Protein AF-A0A972BQA2-F1 (afdb_monomer_lite)

pLDDT: mean 85.05, std 10.17, range [44.06, 97.88]

Foldseek 3Di:
DVVLVVLVVLLVVLLVLLVVLLVLLVVLVVLLVCQVPVDPQEAEEEAADKDKDKFADAPPDDDPVQKDKPQQDPVNQWDWDWDDWDADPPSHHIMTMTMIHGHPDDFAWTWMAIHGPVPPDGDPRRIHIYGYAHDLLRVLCPGSRPCCVVPVDRSVVSSVVSNVSSVVSVVSSVVSVVVSLVVCVVVVNNDD

Radius of gyration: 26.94 Å; chains: 1; bounding box: 61×26×81 Å

Sequence (192 aa):
MIREQLVWNLQKFSGVLAMLFFAATFLSLFDGMRTGFLGPGDIRLIPGEQYAVSGPMPPRTELLPDFVLSGQPADGSVRLIPEEIFTGYWFGGGMWRGHIVIEAAQPGTYTIAVRDRFGEKQNPALVFAVTVYADNADRQAHSLSMLYRWTGIDAHWFSAGFAVTGLVLAAATYLLGRTWSAVLARHGCGEV

Structure (mmCIF, N/CA/C/O backbone):
data_AF-A0A972BQA2-F1
#
_entry.id   AF-A0A972BQA2-F1
#
loop_
_atom_site.group_PDB
_atom_site.id
_atom_site.type_symbol
_atom_site.label_atom_id
_atom_site.label_alt_id
_atom_site.label_comp_id
_atom_site.label_asym_id
_atom_site.label_entity_id
_atom_site.label_seq_id
_atom_site.pdbx_PDB_ins_code
_atom_site.Cartn_x
_atom_site.Cartn_y
_atom_site.Cartn_z
_atom_site.occupancy
_atom_site.B_iso_or_equiv
_atom_site.auth_seq_id
_atom_site.auth_comp_id
_atom_site.auth_asym_id
_atom_site.auth_atom_id
_atom_site.pdbx_PDB_model_num
ATOM 1 N N . MET A 1 1 ? 23.065 6.284 -45.239 1.00 61.19 1 MET A N 1
ATOM 2 C CA . MET A 1 1 ? 22.314 7.517 -44.908 1.00 61.19 1 MET A CA 1
ATOM 3 C C . MET A 1 1 ? 20.893 7.295 -44.374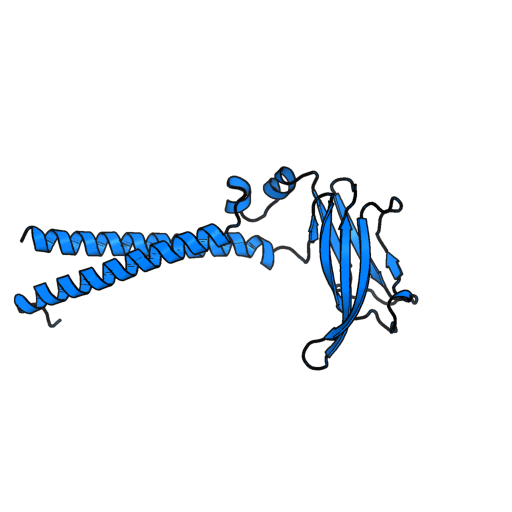 1.00 61.19 1 MET A C 1
ATOM 5 O O . MET A 1 1 ? 20.726 7.422 -43.172 1.00 61.19 1 MET A O 1
ATOM 9 N N . ILE A 1 2 ? 19.864 6.946 -45.170 1.00 71.69 2 ILE A N 1
ATOM 10 C CA . ILE A 1 2 ? 18.454 6.924 -44.677 1.00 71.69 2 ILE A CA 1
ATOM 11 C C . ILE A 1 2 ? 18.237 5.933 -43.512 1.00 71.69 2 ILE A C 1
ATOM 13 O O . ILE A 1 2 ? 17.610 6.270 -42.511 1.00 71.69 2 ILE A O 1
ATOM 17 N N . ARG A 1 3 ? 18.808 4.724 -43.603 1.00 78.25 3 ARG A N 1
ATOM 18 C CA . ARG A 1 3 ? 18.698 3.687 -42.558 1.00 78.25 3 ARG A CA 1
ATOM 19 C C . ARG A 1 3 ? 19.445 4.047 -41.266 1.00 78.25 3 ARG A C 1
ATOM 21 O O . ARG A 1 3 ? 18.997 3.695 -40.185 1.00 78.25 3 ARG A O 1
ATOM 28 N N . GLU A 1 4 ? 20.563 4.756 -41.384 1.00 81.75 4 GLU A N 1
ATOM 29 C CA . GLU A 1 4 ? 21.407 5.186 -40.259 1.00 81.75 4 GLU A CA 1
ATOM 30 C C . GLU A 1 4 ? 20.732 6.317 -39.470 1.00 81.75 4 GLU A C 1
ATOM 32 O O . GLU A 1 4 ? 20.645 6.251 -38.246 1.00 81.75 4 GLU A O 1
ATOM 37 N N . GLN A 1 5 ? 20.140 7.287 -40.178 1.00 84.19 5 GLN A N 1
ATOM 38 C CA . GLN A 1 5 ? 19.335 8.355 -39.577 1.00 84.19 5 GLN A CA 1
ATOM 39 C C . GLN A 1 5 ? 18.122 7.795 -38.819 1.00 84.19 5 GLN A C 1
ATOM 41 O O . GLN A 1 5 ? 17.760 8.287 -37.752 1.00 84.19 5 GLN A O 1
ATOM 46 N N . LEU A 1 6 ? 17.499 6.746 -39.364 1.00 87.44 6 LEU A N 1
ATOM 47 C CA . LEU A 1 6 ? 16.355 6.084 -38.745 1.00 87.44 6 LEU A CA 1
ATOM 48 C C . LEU A 1 6 ? 16.742 5.392 -37.430 1.00 87.44 6 LEU A C 1
ATOM 50 O O . LEU A 1 6 ? 16.042 5.565 -36.437 1.00 87.44 6 LEU A O 1
ATOM 54 N N . VAL A 1 7 ? 17.867 4.669 -37.390 1.00 86.44 7 VAL A N 1
ATOM 55 C CA . VAL A 1 7 ? 18.373 4.019 -36.162 1.00 86.44 7 VAL A CA 1
ATOM 56 C C . VAL A 1 7 ? 18.661 5.049 -35.068 1.00 86.44 7 VAL A C 1
ATOM 58 O O . VAL A 1 7 ? 18.245 4.862 -33.927 1.00 86.44 7 VAL A O 1
ATOM 61 N N . TRP A 1 8 ? 19.303 6.162 -35.424 1.00 87.44 8 TRP A N 1
ATOM 62 C CA . TRP A 1 8 ? 19.575 7.263 -34.501 1.00 87.44 8 TRP A CA 1
ATOM 63 C C . TRP A 1 8 ? 18.301 7.900 -33.936 1.00 87.44 8 TRP A C 1
ATOM 65 O O . TRP A 1 8 ? 18.177 8.098 -32.724 1.00 87.44 8 TRP A O 1
ATOM 75 N N . ASN A 1 9 ? 17.329 8.192 -34.803 1.00 91.44 9 ASN A N 1
ATOM 76 C CA . ASN A 1 9 ? 16.056 8.773 -34.385 1.00 91.44 9 ASN A CA 1
ATOM 77 C C . ASN A 1 9 ? 15.273 7.815 -33.478 1.00 91.44 9 ASN A C 1
ATOM 79 O O . ASN A 1 9 ? 14.734 8.251 -32.462 1.00 91.44 9 ASN A O 1
ATOM 83 N N . LEU A 1 10 ? 15.255 6.516 -33.802 1.00 91.88 10 LEU A N 1
ATOM 84 C CA . LEU A 1 10 ? 14.624 5.498 -32.962 1.00 91.88 10 LEU A CA 1
ATOM 85 C C . LEU A 1 10 ? 15.305 5.382 -31.598 1.00 91.88 10 LEU A C 1
ATOM 87 O O . LEU A 1 10 ? 14.596 5.328 -30.602 1.00 91.88 10 LEU A O 1
ATOM 91 N N . GLN A 1 11 ? 16.641 5.401 -31.535 1.00 91.56 11 GLN A N 1
ATOM 92 C CA . GLN A 1 11 ? 17.383 5.340 -30.271 1.00 91.56 11 GLN A CA 1
ATOM 93 C C . GLN A 1 11 ? 17.038 6.523 -29.359 1.00 91.56 11 GLN A C 1
ATOM 95 O O . GLN A 1 11 ? 16.781 6.353 -28.168 1.00 91.56 11 GLN A O 1
ATOM 100 N N . LYS A 1 12 ? 17.029 7.741 -29.911 1.00 92.50 12 LYS A N 1
ATOM 101 C CA . LYS A 1 12 ? 16.662 8.944 -29.156 1.00 92.50 12 LYS A CA 1
ATOM 102 C C . LYS A 1 12 ? 15.227 8.879 -28.664 1.00 92.50 12 LYS A C 1
ATOM 104 O O . LYS A 1 12 ? 14.964 9.160 -27.498 1.00 92.50 12 LYS A O 1
ATOM 109 N N . PHE A 1 13 ? 14.311 8.505 -29.550 1.00 94.12 13 PHE A N 1
ATOM 110 C CA . PHE A 1 13 ? 12.896 8.423 -29.227 1.00 94.12 13 PHE A CA 1
ATOM 111 C C . PHE A 1 13 ? 12.624 7.363 -28.154 1.00 94.12 13 PHE A C 1
ATOM 113 O O . PHE A 1 13 ? 11.945 7.655 -27.171 1.00 94.12 13 PHE A O 1
ATOM 120 N N . SER A 1 14 ? 13.214 6.170 -28.279 1.00 93.38 14 SER A N 1
ATOM 121 C CA . SER A 1 14 ? 13.099 5.117 -27.268 1.00 93.38 14 SER A CA 1
ATOM 122 C C . SER A 1 14 ? 13.711 5.539 -25.934 1.00 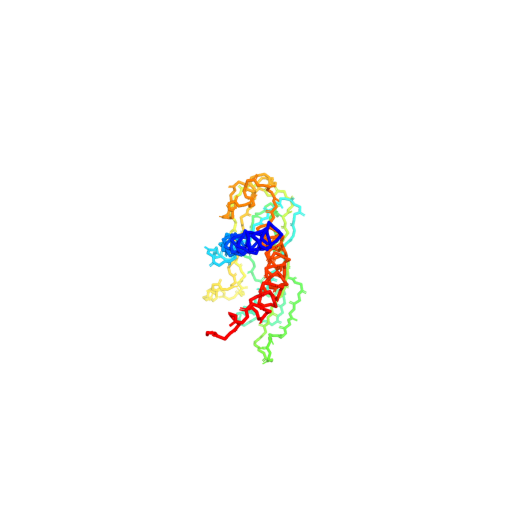93.38 14 SER A C 1
ATOM 124 O O . SER A 1 14 ? 13.137 5.233 -24.893 1.00 93.38 14 SER A O 1
ATOM 126 N N . GLY A 1 15 ? 14.819 6.289 -25.948 1.00 93.44 15 GLY A N 1
ATOM 127 C CA . GLY A 1 15 ? 15.456 6.804 -24.735 1.00 93.44 15 GLY A CA 1
ATOM 128 C C . GLY A 1 15 ? 14.591 7.834 -24.007 1.00 93.44 15 GLY A C 1
ATOM 129 O O . GLY A 1 15 ? 14.409 7.742 -22.794 1.00 93.44 15 GLY A O 1
ATOM 130 N N . VAL A 1 16 ? 13.996 8.776 -24.747 1.00 96.25 16 VAL A N 1
ATOM 131 C CA . VAL A 1 16 ? 13.056 9.760 -24.186 1.00 96.25 16 VAL A CA 1
ATOM 132 C C . VAL A 1 16 ? 11.818 9.066 -23.626 1.00 96.25 16 VAL A C 1
ATOM 134 O O . VAL A 1 16 ? 11.417 9.361 -22.503 1.00 96.25 16 VAL A O 1
ATOM 137 N N . LEU A 1 17 ? 11.234 8.109 -24.355 1.00 96.75 17 LEU A N 1
ATOM 138 C CA . LEU A 1 17 ? 10.094 7.351 -23.844 1.00 96.75 17 LEU A CA 1
ATOM 139 C C . LEU A 1 17 ? 10.462 6.553 -22.589 1.00 96.75 17 LEU A C 1
ATOM 141 O O . LEU A 1 17 ? 9.724 6.615 -21.611 1.00 96.75 17 LEU A O 1
ATOM 145 N N . ALA A 1 18 ? 11.605 5.862 -22.571 1.00 96.00 18 ALA A N 1
ATOM 146 C CA . ALA A 1 18 ? 12.068 5.133 -21.390 1.00 96.00 18 ALA A CA 1
ATOM 147 C C . ALA A 1 18 ? 12.174 6.057 -20.167 1.00 96.00 18 ALA A C 1
ATOM 149 O O . ALA A 1 18 ? 11.669 5.723 -19.097 1.00 96.00 18 ALA A O 1
ATOM 150 N N . MET A 1 19 ? 12.758 7.248 -20.341 1.00 97.19 19 MET A N 1
ATOM 151 C CA . MET A 1 19 ? 12.846 8.262 -19.288 1.00 97.19 19 MET A CA 1
ATOM 152 C C . MET A 1 19 ? 11.461 8.683 -18.777 1.00 97.19 19 MET A C 1
ATOM 154 O O . MET A 1 19 ? 11.258 8.747 -17.567 1.00 97.19 19 MET A O 1
ATOM 158 N N . LEU A 1 20 ? 10.502 8.936 -19.674 1.00 97.81 20 LEU A N 1
ATOM 159 C CA . LEU A 1 20 ? 9.136 9.312 -19.297 1.00 97.81 20 LEU A CA 1
ATOM 160 C C . LEU A 1 20 ? 8.427 8.198 -18.516 1.00 97.81 20 LEU A C 1
ATOM 162 O O . LEU A 1 20 ? 7.784 8.478 -17.507 1.00 97.81 20 LEU A O 1
ATOM 166 N N . PHE A 1 21 ? 8.580 6.939 -18.931 1.00 97.31 21 PHE A N 1
ATOM 167 C CA . PHE A 1 21 ? 8.007 5.794 -18.219 1.00 97.31 21 PHE A CA 1
ATOM 168 C C . PHE A 1 21 ? 8.643 5.588 -16.841 1.00 97.31 21 PHE A C 1
ATOM 170 O O . PHE A 1 21 ? 7.927 5.327 -15.873 1.00 97.31 21 PHE A O 1
ATOM 177 N N . PHE A 1 22 ? 9.957 5.772 -16.698 1.00 97.69 22 PHE A N 1
ATOM 178 C CA . PHE A 1 22 ? 10.586 5.738 -15.377 1.00 97.69 22 PHE A CA 1
ATOM 179 C C . PHE A 1 22 ? 10.140 6.905 -14.496 1.00 97.69 22 PHE A C 1
ATOM 181 O O . PHE A 1 22 ? 9.828 6.694 -13.326 1.00 97.69 22 PHE A O 1
ATOM 188 N N . ALA A 1 23 ? 10.018 8.115 -15.041 1.00 97.62 23 ALA A N 1
ATOM 189 C CA . ALA A 1 23 ? 9.468 9.244 -14.296 1.00 97.62 23 ALA A CA 1
ATOM 190 C C . ALA A 1 23 ? 8.032 8.955 -13.815 1.00 97.62 23 ALA A C 1
ATOM 192 O O . ALA A 1 23 ? 7.727 9.141 -12.638 1.00 97.62 23 ALA A O 1
ATOM 193 N N . ALA A 1 24 ? 7.172 8.419 -14.687 1.00 96.12 24 ALA A N 1
ATOM 194 C CA . ALA A 1 24 ? 5.814 8.000 -14.335 1.00 96.12 24 ALA A CA 1
ATOM 195 C C . ALA A 1 24 ? 5.798 6.890 -13.268 1.00 96.12 24 ALA A C 1
ATOM 197 O O . ALA A 1 24 ? 4.975 6.927 -12.354 1.00 96.12 24 ALA A O 1
ATOM 198 N N . THR A 1 25 ? 6.744 5.948 -13.335 1.00 96.06 25 THR A N 1
ATOM 199 C CA . THR A 1 25 ? 6.940 4.904 -12.316 1.00 96.06 25 THR A CA 1
ATOM 200 C C . THR A 1 25 ? 7.169 5.536 -10.945 1.00 96.06 25 THR A C 1
ATOM 202 O O . THR A 1 25 ? 6.419 5.260 -10.012 1.00 96.06 25 THR A O 1
ATOM 205 N N . PHE A 1 26 ? 8.137 6.449 -10.821 1.00 95.31 26 PHE A N 1
ATOM 206 C CA . PHE A 1 26 ? 8.423 7.111 -9.545 1.00 95.31 26 PHE A CA 1
ATOM 207 C C . PHE A 1 26 ? 7.252 7.956 -9.039 1.00 95.31 26 PHE A C 1
ATOM 209 O O . PHE A 1 26 ? 6.961 7.932 -7.846 1.00 95.31 26 PHE A O 1
ATOM 216 N N . LEU A 1 27 ? 6.546 8.656 -9.930 1.00 94.81 27 LEU A N 1
ATOM 217 C CA . LEU A 1 27 ? 5.362 9.434 -9.558 1.00 94.81 27 LEU A CA 1
ATOM 218 C C . LEU A 1 27 ? 4.231 8.542 -9.032 1.00 94.81 27 LEU A C 1
ATOM 220 O O . LEU A 1 27 ? 3.643 8.853 -8.000 1.00 94.81 27 LEU A O 1
ATOM 224 N N . SER A 1 28 ? 3.953 7.420 -9.699 1.00 93.25 28 SER A N 1
ATOM 225 C CA . SER A 1 28 ? 2.936 6.461 -9.247 1.00 93.25 28 SER A CA 1
ATOM 226 C C . SER A 1 28 ? 3.327 5.767 -7.941 1.00 93.25 28 SER A C 1
ATOM 228 O O . SER A 1 28 ? 2.486 5.594 -7.063 1.00 93.25 28 SER A O 1
ATOM 230 N N . LEU A 1 29 ? 4.610 5.441 -7.757 1.00 92.31 29 LEU A N 1
ATOM 231 C CA . LEU A 1 29 ? 5.109 4.895 -6.500 1.00 92.31 29 LEU A CA 1
ATOM 232 C C . LEU A 1 29 ? 4.944 5.909 -5.363 1.00 92.31 29 LEU A C 1
ATOM 234 O O . LEU A 1 29 ? 4.457 5.554 -4.295 1.00 92.31 29 LEU A O 1
ATOM 238 N N . PHE A 1 30 ? 5.290 7.174 -5.603 1.00 91.25 30 PHE A N 1
ATOM 239 C CA . PHE A 1 30 ? 5.110 8.240 -4.624 1.00 91.25 30 PHE A CA 1
ATOM 240 C C . PHE A 1 30 ? 3.632 8.444 -4.267 1.00 91.25 30 PHE A C 1
ATOM 242 O O . PHE A 1 30 ? 3.304 8.596 -3.093 1.00 91.25 30 PHE A O 1
ATOM 249 N N . ASP A 1 31 ? 2.733 8.391 -5.254 1.00 90.00 31 ASP A N 1
ATOM 250 C CA . ASP A 1 31 ? 1.285 8.446 -5.031 1.00 90.00 31 ASP A CA 1
ATOM 251 C C . ASP A 1 31 ? 0.791 7.283 -4.154 1.00 90.00 31 ASP A C 1
ATOM 253 O O . ASP A 1 31 ? 0.045 7.508 -3.201 1.00 90.00 31 ASP A O 1
ATOM 257 N N . GLY A 1 32 ? 1.269 6.061 -4.408 1.00 85.94 32 GLY A N 1
ATOM 258 C CA . GLY A 1 32 ? 0.972 4.886 -3.584 1.00 85.94 32 GLY A CA 1
ATOM 259 C C . GLY A 1 32 ? 1.552 4.978 -2.172 1.00 85.94 32 GLY A C 1
ATOM 260 O O . GLY A 1 32 ? 0.875 4.661 -1.203 1.00 85.94 32 GLY A O 1
ATOM 261 N N . MET A 1 33 ? 2.772 5.492 -2.008 1.00 85.31 33 MET A N 1
ATOM 262 C CA . MET A 1 33 ? 3.401 5.634 -0.689 1.00 85.31 33 MET A CA 1
ATOM 263 C C . MET A 1 33 ? 2.648 6.594 0.232 1.00 85.31 33 MET A C 1
ATOM 265 O O . MET A 1 33 ? 2.706 6.435 1.452 1.00 85.31 33 MET A O 1
ATOM 269 N N . ARG A 1 34 ? 1.916 7.572 -0.314 1.00 79.69 34 ARG A N 1
ATOM 270 C CA . ARG A 1 34 ? 1.114 8.500 0.495 1.00 79.69 34 ARG A CA 1
ATOM 271 C C . ARG A 1 34 ? 0.041 7.796 1.319 1.00 79.69 34 ARG A C 1
ATOM 273 O O . ARG A 1 34 ? -0.282 8.295 2.392 1.00 79.69 34 ARG A O 1
ATOM 280 N N . THR A 1 35 ? -0.483 6.655 0.868 1.00 68.88 35 THR A N 1
ATOM 281 C CA . THR A 1 35 ? -1.465 5.896 1.656 1.00 68.88 35 THR A CA 1
ATOM 282 C C . THR A 1 35 ? -0.821 5.183 2.846 1.00 68.88 35 THR A C 1
ATOM 284 O O . THR A 1 35 ? -1.457 5.089 3.889 1.00 68.88 35 THR A O 1
ATOM 287 N N . GLY A 1 36 ? 0.435 4.734 2.723 1.00 64.12 36 GLY A N 1
ATOM 288 C CA . GLY A 1 36 ? 1.141 3.980 3.767 1.00 64.12 36 GLY A CA 1
ATOM 289 C C . GLY A 1 36 ? 1.984 4.818 4.739 1.00 64.12 36 GLY A C 1
ATOM 290 O O . GLY A 1 36 ? 2.091 4.462 5.906 1.00 64.12 36 GLY A O 1
ATOM 291 N N . PHE A 1 37 ? 2.585 5.926 4.287 1.00 57.22 37 PHE A N 1
ATOM 292 C CA . PHE A 1 37 ? 3.534 6.720 5.090 1.00 57.22 37 PHE A CA 1
ATOM 293 C C . PHE A 1 37 ? 2.927 7.947 5.785 1.00 57.22 37 PHE A C 1
ATOM 295 O O . PHE A 1 37 ? 3.502 8.428 6.758 1.00 57.22 37 PHE A O 1
ATOM 302 N N . LEU A 1 38 ? 1.809 8.490 5.286 1.00 47.81 38 LEU A N 1
ATOM 303 C CA . LEU A 1 38 ? 1.244 9.762 5.772 1.00 47.81 38 LEU A CA 1
ATOM 304 C C . LEU A 1 38 ? -0.064 9.604 6.564 1.00 47.81 38 LEU A C 1
ATOM 306 O O . LEU A 1 38 ? -0.622 10.603 7.013 1.00 47.81 38 LEU A O 1
ATOM 310 N N . GLY A 1 39 ? -0.549 8.374 6.747 1.00 45.22 39 GLY A N 1
ATOM 311 C CA . GLY A 1 39 ? -1.713 8.066 7.575 1.00 45.22 39 GLY A CA 1
ATOM 312 C C . GLY A 1 39 ? -1.284 7.368 8.869 1.00 45.22 39 GLY A C 1
ATOM 313 O O . GLY A 1 39 ? -0.657 6.313 8.792 1.00 45.22 39 GLY A O 1
ATOM 314 N N . PRO A 1 40 ? -1.585 7.908 10.060 1.00 44.06 40 PRO A N 1
ATOM 315 C CA . PRO A 1 40 ? -1.300 7.214 11.309 1.00 44.06 40 PRO A CA 1
ATOM 316 C C . PRO A 1 40 ? -2.232 6.011 11.441 1.00 44.06 40 PRO A C 1
ATOM 318 O O . PRO A 1 40 ? -3.406 6.227 11.683 1.00 44.06 40 PRO A O 1
ATOM 321 N N . GLY A 1 41 ? -1.730 4.778 11.291 1.00 57.25 41 GLY A N 1
ATOM 322 C CA . GLY A 1 41 ? -2.380 3.540 11.768 1.00 57.25 41 GLY A CA 1
ATOM 323 C C . GLY A 1 41 ? -3.893 3.410 11.530 1.00 57.25 41 GLY A C 1
ATOM 324 O O . GLY A 1 41 ? -4.574 2.792 12.343 1.00 57.25 41 GLY A O 1
ATOM 325 N N . ASP A 1 42 ? -4.410 4.037 10.472 1.00 69.38 42 ASP A N 1
ATOM 326 C CA . ASP A 1 42 ? -5.836 4.244 10.247 1.00 69.38 42 ASP A CA 1
ATOM 327 C C . ASP A 1 42 ? -6.352 3.031 9.487 1.00 69.38 42 ASP A C 1
ATOM 329 O O . ASP A 1 42 ? -6.057 2.825 8.305 1.00 69.38 42 ASP A O 1
ATOM 333 N N . ILE A 1 43 ? -7.035 2.165 10.218 1.00 82.62 43 ILE A N 1
ATOM 334 C CA . ILE A 1 43 ? -7.556 0.905 9.716 1.00 82.62 43 ILE A CA 1
ATOM 335 C C . ILE A 1 43 ? -8.829 1.237 8.948 1.00 82.62 43 ILE A C 1
ATOM 337 O O . ILE A 1 43 ? -9.842 1.609 9.532 1.00 82.62 43 ILE A O 1
ATOM 341 N N . ARG A 1 44 ? -8.762 1.135 7.622 1.00 86.69 44 ARG A N 1
ATOM 342 C CA . ARG A 1 44 ? -9.846 1.525 6.715 1.00 86.69 44 ARG A CA 1
ATOM 343 C C . ARG A 1 44 ? -10.609 0.304 6.250 1.00 86.69 44 ARG A C 1
ATOM 345 O O . ARG A 1 44 ? -10.052 -0.514 5.521 1.00 86.69 44 ARG A O 1
ATOM 352 N N . LEU A 1 45 ? -11.870 0.204 6.644 1.00 88.12 45 LEU A N 1
ATOM 353 C CA . LEU A 1 45 ? -12.692 -0.978 6.400 1.00 88.12 45 LEU A CA 1
ATOM 354 C C . LEU A 1 45 ? -14.081 -0.597 5.894 1.00 88.12 45 LEU A C 1
ATOM 356 O O . LEU A 1 45 ? -14.540 0.533 6.065 1.00 88.12 45 LEU A O 1
ATOM 360 N N . ILE A 1 46 ? -14.745 -1.561 5.272 1.00 90.62 46 ILE A N 1
ATOM 361 C CA . ILE A 1 46 ? -16.178 -1.521 4.957 1.00 90.62 46 ILE A CA 1
ATOM 362 C C . ILE A 1 46 ? -16.906 -2.641 5.722 1.00 90.62 46 ILE A C 1
ATOM 364 O O . ILE A 1 46 ? -16.258 -3.595 6.165 1.00 90.62 46 ILE A O 1
ATOM 368 N N . PRO A 1 47 ? -18.238 -2.565 5.891 1.00 90.94 47 PRO A N 1
ATOM 369 C CA . PRO A 1 47 ? -19.007 -3.644 6.503 1.00 90.94 47 PRO A CA 1
ATOM 370 C C . PRO A 1 47 ? -18.753 -5.004 5.835 1.00 90.94 47 PRO A C 1
ATOM 372 O O . PRO A 1 47 ? -18.753 -5.119 4.609 1.00 90.94 47 PRO A O 1
ATOM 375 N N . GLY A 1 48 ? -18.524 -6.031 6.651 1.00 88.19 48 GLY A N 1
ATOM 376 C CA . GLY A 1 48 ? -18.170 -7.387 6.232 1.00 88.19 48 GLY A CA 1
ATOM 377 C C . GLY A 1 48 ? -16.667 -7.652 6.085 1.00 88.19 48 GLY A C 1
ATOM 378 O O . GLY A 1 48 ? -16.281 -8.811 5.933 1.00 88.19 48 GLY A O 1
ATOM 379 N N . GLU A 1 49 ? -15.806 -6.629 6.136 1.00 88.06 49 GLU A N 1
ATOM 380 C CA . GLU A 1 49 ? -14.353 -6.825 6.132 1.00 88.06 49 GLU A CA 1
ATOM 381 C C . GLU A 1 49 ? -13.801 -7.134 7.531 1.00 88.06 49 GLU A C 1
ATOM 383 O O . GLU A 1 49 ? -14.354 -6.763 8.572 1.00 88.06 49 GLU A O 1
ATOM 388 N N . GLN A 1 50 ? -12.646 -7.798 7.530 1.00 90.25 50 GLN A N 1
ATOM 389 C CA . GLN A 1 50 ? -11.845 -8.052 8.718 1.00 90.25 50 GLN A CA 1
ATOM 390 C C . GLN A 1 50 ? -10.409 -7.578 8.499 1.00 90.25 50 GLN A C 1
ATOM 392 O O . GLN A 1 50 ? -9.862 -7.715 7.403 1.00 90.25 50 GLN A O 1
ATOM 397 N N . TYR A 1 51 ? -9.775 -7.063 9.549 1.00 89.12 51 TYR A N 1
ATOM 398 C CA . TYR A 1 51 ? -8.398 -6.578 9.495 1.00 89.12 51 TYR A CA 1
ATOM 399 C C . TYR A 1 51 ? -7.548 -7.204 10.588 1.00 89.12 51 TYR A C 1
ATOM 401 O O . TYR A 1 51 ? -7.891 -7.124 11.766 1.00 89.12 51 TYR A O 1
ATOM 409 N N . ALA A 1 52 ? -6.433 -7.821 10.200 1.00 88.88 52 ALA A N 1
ATOM 410 C CA . ALA A 1 52 ? -5.484 -8.387 11.147 1.00 88.88 52 ALA A CA 1
ATOM 411 C C . ALA A 1 52 ? -4.723 -7.266 11.863 1.00 88.88 52 ALA A C 1
ATOM 413 O O . ALA A 1 52 ? -4.113 -6.403 11.229 1.00 88.88 52 ALA A O 1
ATOM 414 N N . VAL A 1 53 ? -4.733 -7.299 13.189 1.00 88.38 53 VAL A N 1
ATOM 415 C CA . VAL A 1 53 ? -4.012 -6.357 14.041 1.00 88.38 53 VAL A CA 1
ATOM 416 C C . VAL A 1 53 ? -3.084 -7.096 14.982 1.00 88.38 53 VAL A C 1
ATOM 418 O O . VAL A 1 53 ? -3.326 -8.233 15.382 1.00 88.38 53 VAL A O 1
ATOM 421 N N . SER A 1 54 ? -2.005 -6.425 15.357 1.00 87.06 54 SER A N 1
ATOM 422 C CA . SER A 1 54 ? -1.066 -6.926 16.347 1.00 87.06 54 SER A CA 1
ATOM 423 C C . SER A 1 54 ? -0.516 -5.780 17.169 1.00 87.06 54 SER A C 1
ATOM 425 O O . SER A 1 54 ? -0.360 -4.671 16.654 1.00 87.06 54 SER A O 1
ATOM 427 N N . GLY A 1 55 ? -0.169 -6.059 18.418 1.00 86.62 55 GLY A N 1
ATOM 428 C CA . GLY A 1 55 ? 0.410 -5.073 19.316 1.00 86.62 55 GLY A CA 1
ATOM 429 C C . GLY A 1 55 ? 1.274 -5.712 20.398 1.00 86.62 55 GLY A C 1
ATOM 430 O O . GLY A 1 55 ? 1.272 -6.935 20.557 1.00 86.62 55 GLY A O 1
ATOM 431 N N . PRO A 1 56 ? 2.033 -4.898 21.146 1.00 86.38 56 PRO A N 1
ATOM 432 C CA . PRO A 1 56 ? 2.732 -5.371 22.335 1.00 86.38 56 PRO A CA 1
ATOM 433 C C . PRO A 1 56 ? 1.733 -5.847 23.392 1.00 86.38 56 PRO A C 1
ATOM 435 O O . PRO A 1 56 ? 0.599 -5.377 23.440 1.00 86.38 56 PRO A O 1
ATOM 438 N N . MET A 1 57 ? 2.137 -6.758 24.270 1.00 84.38 57 MET A N 1
ATOM 439 C CA . MET A 1 57 ? 1.299 -7.128 25.411 1.00 84.38 57 MET A CA 1
ATOM 440 C C . MET A 1 57 ? 1.021 -5.895 26.287 1.00 84.38 57 MET A C 1
ATOM 442 O O . MET A 1 57 ? 1.944 -5.112 26.549 1.00 84.38 57 MET A O 1
ATOM 446 N N . PRO A 1 58 ? -0.228 -5.697 26.746 1.00 81.25 58 PRO A N 1
ATOM 447 C CA . PRO A 1 58 ? -0.520 -4.685 27.749 1.00 81.25 58 PRO A CA 1
ATOM 448 C C . PRO A 1 58 ? 0.323 -4.918 29.016 1.00 81.25 58 PRO A C 1
ATOM 450 O O . PRO A 1 58 ? 0.683 -6.064 29.316 1.00 81.25 58 PRO A O 1
ATOM 453 N N . PRO A 1 59 ? 0.656 -3.861 29.777 1.00 71.56 59 PRO A N 1
ATOM 454 C CA . PRO A 1 59 ? 1.399 -4.009 31.024 1.00 71.56 59 PRO A CA 1
ATOM 455 C C . PRO A 1 59 ? 0.721 -5.027 31.954 1.00 71.56 59 PRO A C 1
ATOM 457 O O . PRO A 1 59 ? -0.504 -5.092 32.032 1.00 71.56 59 PRO A O 1
ATOM 460 N N . ARG A 1 60 ? 1.514 -5.854 32.650 1.00 72.38 60 ARG A N 1
ATOM 461 C CA . ARG A 1 60 ? 1.034 -6.804 33.682 1.00 72.38 60 ARG A CA 1
ATOM 462 C C . ARG A 1 60 ? -0.067 -7.773 33.222 1.00 72.38 60 ARG A C 1
ATOM 464 O O . ARG A 1 60 ? -0.898 -8.195 34.026 1.00 72.38 60 ARG A O 1
ATOM 471 N N . THR A 1 61 ? -0.063 -8.108 31.937 1.00 72.81 61 THR A N 1
ATOM 472 C CA . THR A 1 61 ? -1.034 -9.000 31.308 1.00 72.81 61 THR A CA 1
ATOM 473 C C . THR A 1 61 ? -0.282 -10.187 30.714 1.00 72.81 61 THR A C 1
ATOM 475 O O . THR A 1 61 ? 0.658 -9.991 29.946 1.00 72.81 61 THR A O 1
ATOM 478 N N . GLU A 1 62 ? -0.667 -11.409 31.083 1.00 76.38 62 GLU A N 1
ATOM 479 C CA . GLU A 1 62 ? -0.016 -12.646 30.612 1.00 76.38 62 GLU A CA 1
ATOM 480 C C . GLU A 1 62 ? -0.941 -13.498 29.735 1.00 76.38 62 GLU A C 1
ATOM 482 O O . GLU A 1 62 ? -0.466 -14.279 28.913 1.00 76.38 62 GLU A O 1
ATOM 487 N N . LEU A 1 63 ? -2.260 -13.323 29.870 1.00 80.69 63 LEU A N 1
ATOM 488 C CA . LEU A 1 63 ? -3.279 -14.103 29.175 1.00 80.69 63 LEU A CA 1
ATOM 489 C C . LEU A 1 63 ? -4.252 -13.182 28.425 1.00 80.69 63 LEU A C 1
ATOM 491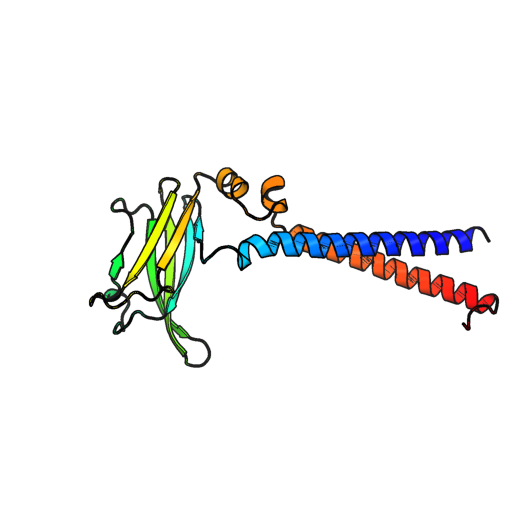 O O . LEU A 1 63 ? -4.531 -12.066 28.857 1.00 80.69 63 LEU A O 1
ATOM 495 N N . LEU A 1 64 ? -4.816 -13.670 27.317 1.00 80.50 64 LEU A N 1
ATOM 496 C CA . LEU A 1 64 ? -5.810 -12.933 26.521 1.00 80.50 64 LEU A CA 1
ATOM 497 C C . LEU A 1 64 ? -7.074 -12.514 27.303 1.00 80.50 64 LEU A C 1
ATOM 499 O O . LEU A 1 64 ? -7.545 -11.404 27.074 1.00 80.50 64 LEU A O 1
ATOM 503 N N . PRO A 1 65 ? -7.633 -13.320 28.234 1.00 81.69 65 PRO A N 1
ATOM 504 C CA . PRO A 1 65 ? -8.836 -12.936 28.981 1.00 81.69 65 PRO A CA 1
ATOM 505 C C . PRO A 1 65 ? -8.654 -11.725 29.903 1.00 81.69 65 PRO A C 1
ATOM 507 O O . PRO A 1 65 ? -9.640 -11.119 30.310 1.00 81.69 65 PRO A O 1
ATOM 510 N N . ASP A 1 66 ? -7.413 -11.367 30.232 1.00 82.25 66 ASP A N 1
ATOM 511 C CA . ASP A 1 66 ? -7.107 -10.200 31.062 1.00 82.25 66 ASP A CA 1
ATOM 512 C C . ASP A 1 66 ? -7.160 -8.879 30.266 1.00 82.25 66 ASP A C 1
ATOM 514 O O . ASP A 1 66 ? -6.990 -7.797 30.836 1.00 82.25 66 ASP A O 1
ATOM 518 N N . PHE A 1 67 ? -7.395 -8.951 28.949 1.00 83.44 67 PHE A N 1
ATOM 519 C CA . PHE A 1 67 ? -7.468 -7.790 28.073 1.00 83.44 67 PHE A CA 1
ATOM 520 C C . PHE A 1 67 ? -8.774 -7.042 28.316 1.00 83.44 67 PHE A C 1
ATOM 522 O O . PHE A 1 67 ? -9.869 -7.575 28.140 1.00 83.44 67 PHE A O 1
ATOM 529 N N . VAL A 1 68 ? -8.662 -5.757 28.637 1.00 84.00 68 VAL A N 1
ATOM 530 C CA . VAL A 1 68 ? -9.812 -4.862 28.714 1.00 84.00 68 VAL A CA 1
ATOM 531 C C . VAL A 1 68 ? -9.899 -4.078 27.419 1.00 84.00 68 VAL A C 1
ATOM 533 O O . VAL A 1 68 ? -9.043 -3.252 27.104 1.00 84.00 68 VAL A O 1
ATOM 536 N N . LEU A 1 69 ? -10.951 -4.337 26.651 1.00 85.62 69 LEU A N 1
ATOM 537 C CA . LEU A 1 69 ? -11.205 -3.641 25.400 1.00 85.62 69 LEU A CA 1
ATOM 538 C C . LEU A 1 69 ? -12.154 -2.472 25.651 1.00 85.62 69 LEU A C 1
ATOM 540 O O . LEU A 1 69 ? -13.194 -2.625 26.287 1.00 85.62 69 LEU A O 1
ATOM 544 N N . SER A 1 70 ? -11.801 -1.297 25.144 1.00 83.75 70 SER A N 1
ATOM 545 C CA . SER A 1 70 ? -12.601 -0.079 25.294 1.00 83.75 70 SER A CA 1
ATOM 546 C C . SER A 1 70 ? -12.810 0.610 23.949 1.00 83.75 70 SER A C 1
ATOM 548 O O . SER A 1 70 ? -11.983 0.474 23.049 1.00 83.75 70 SER A O 1
ATOM 550 N N . GLY A 1 71 ? -13.927 1.331 23.809 1.00 81.12 71 GLY A N 1
ATOM 551 C CA . GLY A 1 71 ? -14.266 2.071 22.586 1.00 81.12 71 GLY A CA 1
ATOM 552 C C . GLY A 1 71 ? -14.980 1.258 21.501 1.00 81.12 71 GLY A C 1
ATOM 553 O O . GLY A 1 71 ? -15.277 1.798 20.440 1.00 81.12 71 GLY A O 1
ATOM 554 N N . GLN A 1 72 ? -15.303 -0.011 21.771 1.00 83.56 72 GLN A N 1
ATOM 555 C CA . GLN A 1 72 ? -16.211 -0.783 20.922 1.00 83.56 72 GLN A CA 1
ATOM 556 C C . GLN A 1 72 ? -17.656 -0.304 21.133 1.00 83.56 72 GLN A C 1
ATOM 558 O O . GLN A 1 72 ? -18.061 -0.098 22.284 1.00 83.56 72 GLN A O 1
ATOM 563 N N . PRO A 1 73 ? -18.437 -0.105 20.061 1.00 83.06 73 PRO A N 1
ATOM 564 C CA . PRO A 1 73 ? -19.838 0.264 20.187 1.00 83.06 73 PRO A CA 1
ATOM 565 C C . PRO A 1 73 ? -20.653 -0.883 20.811 1.00 83.06 73 PRO A C 1
ATOM 567 O O . PRO A 1 73 ? -20.373 -2.065 20.608 1.00 83.06 73 PRO A O 1
ATOM 570 N N . ALA A 1 74 ? -21.656 -0.525 21.618 1.00 78.75 74 ALA A N 1
ATOM 571 C CA . ALA A 1 74 ? -22.437 -1.481 22.413 1.00 78.75 74 ALA A CA 1
ATOM 572 C C . ALA A 1 74 ? -23.313 -2.420 21.564 1.00 78.75 74 ALA A C 1
ATOM 574 O O . ALA A 1 74 ? -23.748 -3.461 22.048 1.00 78.75 74 ALA A O 1
ATOM 575 N N . ASP A 1 75 ? -23.563 -2.050 20.309 1.00 82.00 75 ASP A N 1
ATOM 576 C CA . ASP A 1 75 ? -24.273 -2.861 19.319 1.00 82.00 75 ASP A CA 1
ATOM 577 C C . ASP A 1 75 ? -23.423 -4.021 18.769 1.00 82.00 75 ASP A C 1
ATOM 579 O O . ASP A 1 75 ? -23.949 -4.884 18.071 1.00 82.00 75 ASP A O 1
ATOM 583 N N . GLY A 1 76 ? -22.121 -4.062 19.083 1.00 81.06 76 GLY A N 1
ATOM 584 C CA . GLY A 1 76 ? -21.198 -5.079 18.581 1.00 81.06 76 GLY A CA 1
ATOM 585 C C . GLY A 1 76 ? -20.875 -4.937 17.094 1.00 81.06 76 GLY A C 1
ATOM 586 O O . GLY A 1 76 ? -20.346 -5.873 16.500 1.00 81.06 76 GLY A O 1
ATOM 587 N N . SER A 1 77 ? -21.169 -3.786 16.488 1.00 85.06 77 SER A N 1
ATOM 588 C CA . SER A 1 77 ? -20.987 -3.564 15.052 1.00 85.06 77 SER A CA 1
ATOM 589 C C . SER A 1 77 ? -19.518 -3.511 14.620 1.00 85.06 77 SER A C 1
ATOM 591 O O . SER A 1 77 ? -19.196 -3.906 13.496 1.00 85.06 77 SER A O 1
ATOM 593 N N . VAL A 1 78 ? -18.629 -3.079 15.522 1.00 88.19 78 VAL A N 1
ATOM 594 C CA . VAL A 1 78 ? -17.168 -3.117 15.371 1.00 88.19 78 VAL A CA 1
ATOM 595 C C . VAL A 1 78 ? -16.576 -3.860 16.561 1.00 88.19 78 VAL A C 1
ATOM 597 O O . VAL A 1 78 ? -16.704 -3.407 17.702 1.00 88.19 78 VAL A O 1
ATOM 600 N N . ARG A 1 79 ? -15.910 -4.990 16.308 1.00 89.94 79 ARG A N 1
ATOM 601 C CA . ARG A 1 79 ? -15.336 -5.833 17.364 1.00 89.94 79 ARG A CA 1
ATOM 602 C C . ARG A 1 79 ? -13.865 -6.100 17.148 1.00 89.94 79 ARG A C 1
ATOM 604 O O . ARG A 1 79 ? -13.445 -6.403 16.040 1.00 89.94 79 ARG A O 1
ATOM 611 N N . LEU A 1 80 ? -13.098 -6.036 18.229 1.00 88.94 80 LEU A N 1
ATOM 612 C CA . LEU A 1 80 ? -11.725 -6.523 18.264 1.00 88.94 80 LEU A CA 1
ATOM 613 C C . LEU A 1 80 ? -11.718 -7.892 18.943 1.00 88.94 80 LEU A C 1
ATOM 615 O O . LEU A 1 80 ? -12.150 -8.007 20.089 1.00 88.94 80 LEU A O 1
ATOM 619 N N . ILE A 1 81 ? -11.199 -8.899 18.250 1.00 90.44 81 ILE A N 1
ATOM 620 C CA . ILE A 1 81 ? -11.106 -10.278 18.725 1.00 90.44 81 ILE A CA 1
ATOM 621 C C . ILE A 1 81 ? -9.620 -10.643 18.837 1.00 90.44 81 ILE A C 1
ATOM 623 O O . ILE A 1 81 ? -8.980 -10.886 17.813 1.00 90.44 81 ILE A O 1
ATOM 627 N N . PRO A 1 82 ? -9.037 -10.641 20.050 1.00 89.50 82 PRO A N 1
ATOM 628 C CA . PRO A 1 82 ? -7.698 -11.174 20.287 1.00 89.50 82 PRO A CA 1
ATOM 629 C C . PRO A 1 82 ? -7.681 -12.697 20.090 1.00 89.50 82 PRO A C 1
ATOM 631 O O . PRO A 1 82 ? -8.576 -13.382 20.581 1.00 89.50 82 PRO A O 1
ATOM 634 N N . GLU A 1 83 ? -6.661 -13.231 19.418 1.00 90.38 83 GLU A N 1
ATOM 635 C CA . GLU A 1 83 ? -6.586 -14.662 19.079 1.00 90.38 83 GLU A CA 1
ATOM 636 C C . GLU A 1 83 ? -5.386 -15.370 19.700 1.00 90.38 83 GLU A C 1
ATOM 638 O O . GLU A 1 83 ? -5.521 -16.464 20.244 1.00 90.38 83 GLU A O 1
ATOM 643 N N . GLU A 1 84 ? -4.203 -14.762 19.616 1.00 89.56 84 GLU A N 1
ATOM 644 C CA . GLU A 1 84 ? -2.955 -15.449 19.938 1.00 89.56 84 GLU A CA 1
ATOM 645 C C . GLU A 1 84 ? -1.943 -14.495 20.580 1.00 89.56 84 GLU A C 1
ATOM 647 O O . GLU A 1 84 ? -1.818 -13.330 20.191 1.00 89.56 84 GLU A O 1
ATOM 652 N N . ILE A 1 85 ? -1.188 -15.019 21.548 1.00 89.12 85 ILE A N 1
ATOM 653 C CA . ILE A 1 85 ? -0.008 -14.376 22.133 1.00 89.12 85 ILE A CA 1
ATOM 654 C C . ILE A 1 85 ? 1.229 -15.041 21.538 1.00 89.12 85 ILE A C 1
ATOM 656 O O . ILE A 1 85 ? 1.334 -16.264 21.506 1.00 89.12 85 ILE A O 1
ATOM 660 N N . PHE A 1 86 ? 2.183 -14.235 21.088 1.00 87.31 86 PHE A N 1
ATOM 661 C CA . PHE A 1 86 ? 3.420 -14.704 20.479 1.00 87.31 86 PHE A CA 1
ATOM 662 C C . PHE A 1 86 ? 4.607 -13.846 20.922 1.00 87.31 86 PHE A C 1
ATOM 664 O O . PHE A 1 86 ? 4.451 -12.743 21.441 1.00 87.31 86 PHE A O 1
ATOM 671 N N . THR A 1 87 ? 5.824 -14.338 20.721 1.00 84.44 87 THR A N 1
ATOM 672 C CA . THR A 1 87 ? 7.042 -13.580 21.035 1.00 84.44 87 THR A CA 1
ATOM 673 C C . THR A 1 87 ? 7.430 -12.690 19.856 1.00 84.44 87 THR A C 1
ATOM 675 O O . THR A 1 87 ? 7.445 -13.143 18.710 1.00 84.44 87 THR A O 1
ATOM 678 N N . GLY A 1 88 ? 7.759 -11.424 20.125 1.00 78.69 88 GLY A N 1
ATOM 679 C CA . GLY A 1 88 ? 8.239 -10.500 19.099 1.00 78.69 88 GLY A CA 1
ATOM 680 C C . GLY A 1 88 ? 9.559 -10.936 18.446 1.00 78.69 88 GLY A C 1
ATOM 681 O O . GLY A 1 88 ? 10.281 -11.804 18.941 1.00 78.69 88 GLY A O 1
ATOM 682 N N . TYR A 1 89 ? 9.892 -10.296 17.322 1.00 78.44 89 TYR A N 1
ATOM 683 C CA . TYR A 1 89 ? 11.128 -10.544 16.570 1.00 78.44 89 TYR A CA 1
ATOM 684 C C . TYR A 1 89 ? 12.377 -10.413 17.474 1.00 78.44 89 TYR A C 1
ATOM 686 O O . TYR A 1 89 ? 12.450 -9.488 18.279 1.00 78.44 89 TYR A O 1
ATOM 694 N N . TRP A 1 90 ? 13.341 -11.342 17.347 1.00 72.69 90 TRP A N 1
ATOM 695 C CA . TRP A 1 90 ? 14.559 -11.464 18.184 1.00 72.69 90 TRP A CA 1
ATOM 696 C C . TRP A 1 90 ? 14.341 -11.687 19.691 1.00 72.69 90 T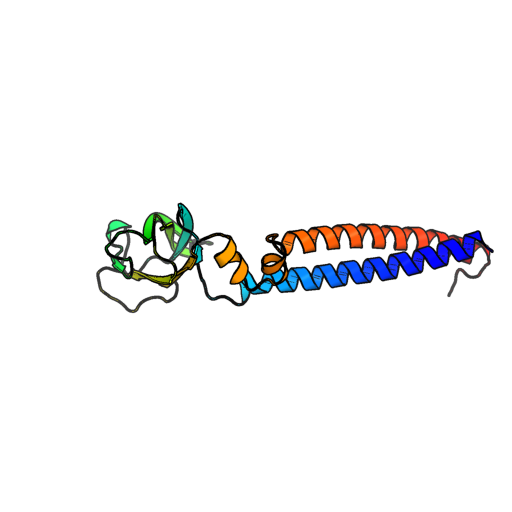RP A C 1
ATOM 698 O O . TRP A 1 90 ? 14.951 -11.000 20.506 1.00 72.69 90 TRP A O 1
ATOM 708 N N . PHE A 1 91 ? 13.504 -12.656 20.083 1.00 67.50 91 PHE A N 1
ATOM 709 C CA . PHE A 1 91 ? 13.168 -12.892 21.503 1.00 67.50 91 PHE A CA 1
ATOM 710 C C . PHE A 1 91 ? 12.667 -11.615 22.198 1.00 67.50 91 PHE A C 1
ATOM 712 O O . PHE A 1 91 ? 12.948 -11.373 23.372 1.00 67.50 91 PHE A O 1
ATOM 719 N N . GLY A 1 92 ? 11.971 -10.767 21.437 1.00 68.19 92 GLY A N 1
ATOM 720 C CA . GLY A 1 92 ? 11.437 -9.510 21.934 1.00 68.19 92 GLY A CA 1
ATOM 721 C C . GLY A 1 92 ? 10.363 -9.725 23.001 1.00 68.19 92 GLY A C 1
ATOM 722 O O . GLY A 1 92 ? 10.020 -10.850 23.365 1.00 68.19 92 GLY A O 1
ATOM 723 N N . GLY A 1 93 ? 9.796 -8.622 23.489 1.00 80.44 93 GLY A N 1
ATOM 724 C CA . GLY A 1 93 ? 8.681 -8.675 24.434 1.00 80.44 93 GLY A CA 1
ATOM 725 C C . GLY A 1 93 ? 7.489 -9.489 23.912 1.00 80.44 93 GLY A C 1
ATOM 726 O O . GLY A 1 93 ? 7.365 -9.761 22.713 1.00 80.44 93 GLY A O 1
ATOM 727 N N . GLY A 1 94 ? 6.599 -9.872 24.830 1.00 84.75 94 GLY A N 1
ATOM 728 C CA . GLY A 1 94 ? 5.335 -10.506 24.470 1.00 84.75 94 GLY A CA 1
ATOM 729 C C . GLY A 1 94 ? 4.528 -9.606 23.535 1.00 84.75 94 GLY A C 1
ATOM 730 O O . GLY A 1 94 ? 4.412 -8.399 23.760 1.00 84.75 94 GLY A O 1
ATOM 731 N N . MET A 1 95 ? 3.965 -10.205 22.498 1.00 88.12 95 MET A N 1
ATOM 732 C CA . MET A 1 95 ? 3.091 -9.581 21.514 1.00 88.12 95 MET A CA 1
ATOM 733 C C . MET A 1 95 ? 1.777 -10.354 21.469 1.00 88.12 95 MET A C 1
ATOM 735 O O . MET A 1 95 ? 1.720 -11.529 21.820 1.00 88.12 95 MET A O 1
ATOM 739 N N . TRP A 1 96 ? 0.727 -9.718 20.976 1.00 89.94 96 TRP A N 1
ATOM 740 C CA . TRP A 1 96 ? -0.531 -10.381 20.665 1.00 89.94 96 TRP A CA 1
ATOM 741 C C . TRP A 1 96 ? -0.967 -10.036 19.247 1.00 89.94 96 TRP A C 1
ATOM 743 O O . TRP A 1 96 ? -0.528 -9.039 18.662 1.00 89.94 96 TRP A O 1
ATOM 753 N N . ARG A 1 97 ? -1.823 -10.881 18.687 1.00 90.06 97 ARG A N 1
ATOM 754 C CA . ARG A 1 97 ? -2.492 -10.664 17.406 1.00 90.06 97 ARG A CA 1
ATOM 755 C C . ARG A 1 97 ? -3.966 -11.015 17.506 1.00 90.06 97 ARG A C 1
ATOM 757 O O . ARG A 1 97 ? -4.379 -11.783 18.376 1.00 90.06 97 ARG A O 1
ATOM 764 N N . GLY A 1 98 ? -4.745 -10.440 16.612 1.00 90.56 98 GLY A N 1
ATOM 765 C CA . GLY A 1 98 ? -6.167 -10.692 16.492 1.00 90.56 98 GLY A CA 1
ATOM 766 C C . GLY A 1 98 ? -6.735 -9.998 15.268 1.00 90.56 98 GLY A C 1
ATOM 767 O O . GLY A 1 98 ? -5.990 -9.525 14.407 1.00 90.56 98 GLY A O 1
ATOM 768 N N . HIS A 1 99 ? -8.055 -9.891 15.216 1.00 91.62 99 HIS A N 1
ATOM 769 C CA . HIS A 1 99 ? -8.754 -9.275 14.095 1.00 91.62 99 HIS A CA 1
ATOM 770 C C . HIS A 1 99 ? -9.752 -8.221 14.564 1.00 91.62 99 HIS A C 1
ATOM 772 O O . HIS A 1 99 ? -10.407 -8.372 15.594 1.00 91.62 99 HIS A O 1
ATOM 778 N N . ILE A 1 100 ? -9.873 -7.150 13.786 1.00 89.75 100 ILE A N 1
ATOM 779 C CA . ILE A 1 100 ? -11.000 -6.223 13.859 1.00 89.75 100 ILE A CA 1
ATOM 780 C C . ILE A 1 100 ? -12.025 -6.688 12.837 1.00 89.75 100 ILE A C 1
ATOM 782 O O . ILE A 1 100 ? -11.697 -6.789 11.659 1.00 89.75 100 ILE A O 1
ATOM 786 N N . VAL A 1 101 ? -13.241 -6.971 13.288 1.00 90.75 101 VAL A N 1
ATOM 787 C CA . VAL A 1 101 ? -14.361 -7.418 12.459 1.00 90.75 101 VAL A CA 1
ATOM 788 C C . VAL A 1 101 ? -15.414 -6.322 12.431 1.00 90.75 101 VAL A C 1
ATOM 790 O O . VAL A 1 101 ? -15.792 -5.795 13.483 1.00 90.75 101 VAL A O 1
ATOM 793 N N . ILE A 1 102 ? -15.893 -5.996 11.231 1.00 90.06 102 ILE A N 1
ATOM 794 C CA . ILE A 1 102 ? -17.001 -5.063 11.030 1.00 90.06 102 ILE A CA 1
ATOM 795 C C . ILE A 1 102 ? -18.184 -5.828 10.463 1.00 90.06 102 ILE A C 1
ATOM 797 O O . ILE A 1 102 ? -18.094 -6.376 9.371 1.00 90.06 102 ILE A O 1
ATOM 801 N N . GLU A 1 103 ? -19.306 -5.849 11.177 1.00 86.06 103 GLU A N 1
ATOM 802 C CA . GLU A 1 103 ? -20.517 -6.528 10.700 1.00 86.06 103 GLU A CA 1
ATOM 803 C C . GLU A 1 103 ? -21.440 -5.563 9.957 1.00 86.06 103 GLU A C 1
ATOM 805 O O . GLU A 1 103 ? -21.606 -5.664 8.745 1.00 86.06 103 GLU A O 1
ATOM 810 N N . ALA A 1 104 ? -22.022 -4.608 10.681 1.00 83.44 104 ALA A N 1
ATOM 811 C CA . ALA A 1 104 ? -23.011 -3.665 10.158 1.00 83.44 104 ALA A CA 1
ATOM 812 C C . ALA A 1 104 ? -22.860 -2.277 10.805 1.00 83.44 104 ALA A C 1
ATOM 814 O O . ALA A 1 104 ? -23.838 -1.657 11.220 1.00 83.44 104 ALA A O 1
ATOM 815 N N . ALA A 1 105 ? -21.616 -1.814 10.952 1.00 81.25 105 ALA A N 1
ATOM 816 C CA . ALA A 1 105 ? -21.327 -0.517 11.556 1.00 81.25 105 ALA A CA 1
ATOM 817 C C . ALA A 1 105 ? -21.742 0.642 10.647 1.00 81.25 105 ALA A C 1
ATOM 819 O O . ALA A 1 105 ? -21.670 0.551 9.420 1.00 81.25 105 ALA A O 1
ATOM 820 N N . GLN A 1 106 ? -22.155 1.748 11.268 1.00 85.88 106 GLN A N 1
ATOM 821 C CA . GLN A 1 106 ? -22.386 2.988 10.537 1.00 85.88 106 GLN A CA 1
ATOM 822 C C . GLN A 1 106 ? -21.050 3.578 10.059 1.00 85.88 106 GLN A C 1
ATOM 824 O O . GLN A 1 106 ? -20.027 3.397 10.723 1.00 85.88 106 GLN A O 1
ATOM 829 N N . PRO A 1 107 ? -21.036 4.304 8.929 1.00 88.75 107 PRO A N 1
ATOM 830 C CA . PRO A 1 107 ? -19.835 4.991 8.478 1.00 88.75 107 PRO A CA 1
ATOM 831 C C . PRO A 1 107 ? -19.358 5.997 9.529 1.00 88.75 107 PRO A C 1
ATOM 833 O O . PRO A 1 107 ? -20.148 6.792 10.045 1.00 88.75 107 PRO A O 1
ATOM 836 N N . GLY A 1 108 ? -18.069 5.971 9.852 1.00 87.06 108 GLY A N 1
ATOM 837 C CA . GLY A 1 108 ? -17.495 6.809 10.898 1.00 87.06 108 GLY A CA 1
ATOM 838 C C . GLY A 1 108 ? -16.154 6.302 11.414 1.00 87.06 108 GLY A C 1
ATOM 839 O O . GLY A 1 108 ? -15.682 5.231 11.038 1.00 87.06 108 GLY A O 1
ATOM 840 N N . THR A 1 109 ? -15.530 7.085 12.290 1.00 87.69 109 THR A N 1
ATOM 841 C CA . THR A 1 109 ? -14.262 6.717 12.929 1.00 87.69 109 THR A CA 1
ATOM 842 C C . THR A 1 109 ? -14.515 6.195 14.339 1.00 87.69 109 THR A C 1
ATOM 844 O O . THR A 1 109 ? -15.089 6.888 15.180 1.00 87.69 109 THR A O 1
ATOM 847 N N . TYR A 1 110 ? -14.047 4.980 14.602 1.00 87.50 110 TYR A N 1
ATOM 848 C CA . TYR A 1 110 ? -14.122 4.291 15.882 1.00 87.50 110 TYR A CA 1
ATOM 849 C C . TYR A 1 110 ? -12.717 4.133 16.449 1.00 87.50 110 TYR A C 1
ATOM 851 O O . TYR A 1 110 ? -11.813 3.651 15.774 1.00 87.50 110 TYR A O 1
ATOM 859 N N . THR A 1 111 ? -12.529 4.509 17.708 1.00 88.06 111 THR A N 1
ATOM 860 C CA . THR A 1 111 ? -11.236 4.363 18.381 1.00 88.06 111 THR A CA 1
ATOM 861 C C . THR A 1 111 ? -11.318 3.213 19.367 1.00 88.06 111 THR A C 1
ATOM 863 O O . THR A 1 111 ? -12.002 3.324 20.382 1.00 88.06 111 THR A O 1
ATOM 866 N N . ILE A 1 112 ? -10.601 2.127 19.092 1.00 87.00 112 ILE A N 1
ATOM 867 C CA . ILE A 1 112 ? -10.543 0.947 19.957 1.00 87.00 112 ILE A CA 1
ATOM 868 C C . ILE A 1 112 ? -9.218 0.961 20.706 1.00 87.00 112 ILE A C 1
ATOM 870 O O . ILE A 1 112 ? -8.153 1.022 20.096 1.00 87.00 112 ILE A O 1
ATOM 874 N N . ALA A 1 113 ? -9.270 0.880 22.032 1.00 86.06 113 ALA A N 1
ATOM 875 C CA . ALA A 1 113 ? -8.079 0.802 22.866 1.00 86.06 113 ALA A CA 1
ATOM 876 C C . ALA A 1 113 ? -8.040 -0.512 23.648 1.00 86.06 113 ALA A C 1
ATOM 878 O O . ALA A 1 113 ? -9.018 -0.884 24.306 1.00 86.06 113 ALA A O 1
ATOM 879 N N . VAL A 1 114 ? -6.888 -1.181 23.596 1.00 83.94 114 VAL A N 1
ATOM 880 C CA . VAL A 1 114 ? -6.578 -2.381 24.382 1.00 83.94 114 VAL A CA 1
ATOM 881 C C . VAL A 1 114 ? -5.851 -1.956 25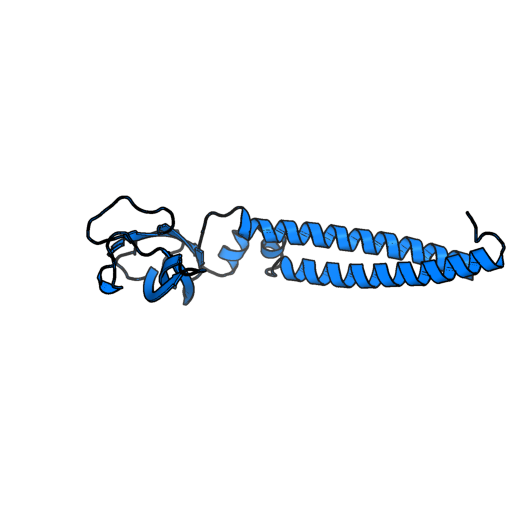.651 1.00 83.94 114 VAL A C 1
ATOM 883 O O . VAL A 1 114 ? -4.841 -1.249 25.590 1.00 83.94 114 VAL A O 1
ATOM 886 N N . ARG A 1 115 ? -6.385 -2.359 26.800 1.00 82.38 115 ARG A N 1
ATOM 887 C CA . ARG A 1 115 ? -5.906 -1.998 28.137 1.00 82.38 115 ARG A CA 1
ATOM 888 C C . ARG A 1 115 ? -5.658 -3.228 28.986 1.00 82.38 115 ARG A C 1
ATOM 890 O O . ARG A 1 115 ? -6.170 -4.310 28.706 1.00 82.38 115 ARG A O 1
ATOM 897 N N . ASP A 1 116 ? -4.897 -3.012 30.049 1.00 81.44 116 ASP A N 1
ATOM 898 C CA . ASP A 1 116 ? -4.882 -3.925 31.178 1.00 81.44 116 ASP A CA 1
ATOM 899 C C . ASP A 1 116 ? -6.103 -3.679 32.084 1.00 81.44 116 ASP A C 1
ATOM 901 O O . ASP A 1 116 ? -6.793 -2.657 32.009 1.00 81.44 116 ASP A O 1
ATOM 905 N N . ARG A 1 117 ? -6.363 -4.626 32.983 1.00 75.19 117 ARG A N 1
ATOM 906 C CA . ARG A 1 117 ? -7.399 -4.496 34.021 1.00 75.19 117 ARG A CA 1
ATOM 907 C C . ARG A 1 117 ? -7.104 -3.429 35.079 1.00 75.19 117 ARG A C 1
ATOM 909 O O . ARG A 1 117 ? -7.988 -3.093 35.862 1.00 75.19 117 ARG A O 1
ATOM 916 N N . PHE A 1 118 ? -5.867 -2.942 35.147 1.00 70.50 118 PHE A N 1
ATOM 917 C CA . PHE A 1 118 ? -5.401 -2.029 36.190 1.00 70.50 118 PHE A CA 1
ATOM 918 C C . PHE A 1 118 ? -5.495 -0.554 35.779 1.00 70.50 118 PHE A C 1
ATOM 920 O O . PHE A 1 118 ? -5.304 0.323 36.620 1.00 70.50 118 PHE A O 1
ATOM 927 N N . GLY A 1 119 ? -5.842 -0.278 34.520 1.00 65.00 119 GLY A N 1
ATOM 928 C CA . GLY A 1 119 ? -6.025 1.069 33.998 1.00 65.00 119 GLY A CA 1
ATOM 929 C C . GLY A 1 119 ? -4.722 1.863 33.916 1.00 65.00 119 GLY A C 1
ATOM 930 O O . GLY A 1 119 ? -4.763 3.088 34.051 1.00 65.00 119 GLY A O 1
ATOM 931 N N . GLU A 1 120 ? -3.573 1.202 33.729 1.00 66.75 120 GLU A N 1
ATOM 932 C CA . GLU A 1 120 ? -2.296 1.908 33.587 1.00 66.75 120 GLU A CA 1
ATOM 933 C C . GLU A 1 120 ? -2.253 2.783 32.318 1.00 66.75 120 GLU A C 1
ATOM 935 O O . GLU A 1 120 ? -3.103 2.716 31.423 1.00 66.75 120 GLU A O 1
ATOM 940 N N . LYS A 1 121 ? -1.245 3.665 32.250 1.00 65.62 121 LYS A N 1
ATOM 941 C CA . LYS A 1 121 ? -1.074 4.630 31.158 1.00 65.62 121 LYS A CA 1
ATOM 942 C C . LYS A 1 121 ? -1.074 3.916 29.801 1.00 65.62 121 LYS A C 1
ATOM 944 O O . LYS A 1 121 ? -0.178 3.133 29.498 1.00 65.62 121 LYS A O 1
ATOM 949 N N . GLN A 1 122 ? -2.063 4.259 28.975 1.00 66.56 122 GLN A N 1
ATOM 950 C CA . GLN A 1 122 ? -2.273 3.686 27.647 1.00 66.56 122 GLN A CA 1
ATOM 951 C C . GLN A 1 122 ? -1.015 3.798 26.777 1.00 66.56 122 GLN A C 1
ATOM 953 O O . GLN A 1 122 ? -0.535 4.903 26.510 1.00 66.56 122 GLN A O 1
ATOM 958 N N . ASN A 1 123 ? -0.528 2.662 26.272 1.00 72.75 123 ASN A N 1
ATOM 959 C CA . ASN A 1 123 ? 0.461 2.659 25.201 1.00 72.75 123 ASN A CA 1
ATOM 960 C C . ASN A 1 123 ? -0.220 3.120 23.894 1.00 72.75 123 ASN A C 1
ATOM 962 O O . ASN A 1 123 ? -1.220 2.508 23.504 1.00 72.75 123 ASN A O 1
ATOM 966 N N . PRO A 1 124 ? 0.294 4.154 23.196 1.00 73.50 124 PRO A N 1
ATOM 967 C CA . PRO A 1 124 ? -0.247 4.589 21.908 1.00 73.50 124 PRO A CA 1
ATOM 968 C C . PRO A 1 124 ? -0.318 3.468 20.863 1.00 73.50 124 PRO A C 1
ATOM 970 O O . PRO A 1 124 ? -1.227 3.464 20.044 1.00 73.50 124 PRO A O 1
ATOM 973 N N . ALA A 1 125 ? 0.583 2.481 20.930 1.00 72.38 125 ALA A N 1
ATOM 974 C CA . ALA A 1 125 ? 0.589 1.317 20.038 1.00 72.38 125 ALA A CA 1
ATOM 975 C C . ALA A 1 125 ? -0.584 0.339 20.266 1.00 72.38 125 ALA A C 1
ATOM 977 O O . ALA A 1 125 ? -0.743 -0.616 19.513 1.00 72.38 125 ALA A O 1
ATOM 978 N N . LEU A 1 126 ? -1.381 0.553 21.316 1.00 80.50 126 LEU A N 1
ATOM 979 C CA . LEU A 1 126 ? -2.572 -0.230 21.651 1.00 80.50 126 LEU A CA 1
ATOM 980 C C . LEU A 1 126 ? -3.871 0.542 21.408 1.00 80.50 126 LEU A C 1
ATOM 982 O O . LEU A 1 126 ? -4.926 0.134 21.893 1.00 80.50 126 LEU A O 1
ATOM 986 N N . VAL A 1 127 ? -3.788 1.672 20.705 1.00 84.81 127 VAL A N 1
ATOM 987 C CA . VAL A 1 127 ? -4.935 2.474 20.284 1.00 84.81 127 VAL A CA 1
ATOM 988 C C . VAL A 1 127 ? -5.048 2.379 18.770 1.00 84.81 127 VAL A C 1
ATOM 990 O O . VAL A 1 127 ? -4.154 2.806 18.044 1.00 84.81 127 VAL A O 1
ATOM 993 N N . PHE A 1 128 ? -6.158 1.825 18.305 1.00 85.50 128 PHE A N 1
ATOM 994 C CA . PHE A 1 128 ? -6.457 1.625 16.896 1.00 85.50 128 PHE A CA 1
ATOM 995 C C . PHE A 1 128 ? -7.566 2.587 16.479 1.00 85.50 128 PHE A C 1
ATOM 997 O O . PHE A 1 128 ? -8.660 2.552 17.043 1.00 85.50 128 PHE A O 1
ATOM 1004 N N . ALA A 1 129 ? -7.282 3.444 15.500 1.00 87.81 129 ALA A N 1
ATOM 1005 C CA . ALA A 1 129 ? -8.300 4.235 14.823 1.00 87.81 129 ALA A CA 1
ATOM 1006 C C . ALA A 1 129 ? -8.821 3.419 13.636 1.00 87.81 129 ALA A C 1
ATOM 1008 O O . ALA A 1 129 ? -8.053 3.044 12.752 1.00 87.81 129 ALA A O 1
ATOM 1009 N N . VAL A 1 130 ? -10.108 3.095 13.658 1.00 87.88 130 VAL A N 1
ATOM 1010 C CA . VAL A 1 130 ? -10.792 2.321 12.625 1.00 87.88 130 VAL A CA 1
ATOM 1011 C C . VAL A 1 130 ? -11.775 3.243 11.927 1.00 87.88 130 VAL A C 1
ATOM 1013 O O . VAL A 1 130 ? -12.766 3.659 12.523 1.00 87.88 130 VAL A O 1
ATOM 1016 N N . THR A 1 131 ? -11.516 3.563 10.668 1.00 89.31 131 THR A N 1
ATOM 1017 C CA . THR A 1 131 ? -12.428 4.346 9.838 1.00 89.31 131 THR A CA 1
ATOM 1018 C C . THR A 1 131 ? -13.259 3.406 8.974 1.00 89.31 131 THR A C 1
ATOM 1020 O O . THR A 1 131 ? -12.733 2.673 8.134 1.00 89.31 131 THR A O 1
ATOM 1023 N N . VAL A 1 132 ? -14.569 3.427 9.200 1.00 89.88 132 VAL A N 1
ATOM 1024 C CA . VAL A 1 132 ? -15.561 2.628 8.481 1.00 89.88 132 VAL A CA 1
ATOM 1025 C C . VAL A 1 132 ? -16.185 3.485 7.395 1.00 89.88 132 VAL A C 1
ATOM 1027 O O . VAL A 1 132 ? -16.745 4.542 7.685 1.00 89.88 132 VAL A O 1
ATOM 1030 N N . TYR A 1 133 ? -16.096 3.026 6.154 1.00 90.44 133 TYR A N 1
ATOM 1031 C CA . TYR A 1 133 ? -16.747 3.653 5.006 1.00 90.44 133 TYR A CA 1
ATOM 1032 C C . TYR A 1 133 ? -18.064 2.950 4.685 1.00 90.44 133 TYR A C 1
ATOM 1034 O O . TYR A 1 133 ? -18.236 1.772 5.002 1.00 90.44 133 TYR A O 1
ATOM 1042 N N . ALA A 1 134 ? -18.991 3.659 4.039 1.00 89.31 134 ALA A N 1
ATOM 1043 C CA . ALA A 1 134 ? -20.286 3.082 3.669 1.00 89.31 134 ALA A CA 1
ATOM 1044 C C . ALA A 1 134 ? -20.143 1.942 2.655 1.00 89.31 134 ALA A C 1
ATOM 1046 O O . ALA A 1 134 ? -20.798 0.907 2.767 1.00 89.31 134 ALA A O 1
ATOM 1047 N N . ASP A 1 135 ? -19.275 2.142 1.666 1.00 89.44 135 ASP A N 1
ATOM 1048 C CA . ASP A 1 135 ? -19.019 1.198 0.594 1.00 89.44 135 ASP A CA 1
ATOM 1049 C C . ASP A 1 135 ? -17.606 1.384 0.008 1.00 89.44 135 ASP A C 1
ATOM 1051 O O . ASP A 1 135 ? -16.793 2.202 0.454 1.00 89.44 135 ASP A O 1
ATOM 1055 N N . ASN A 1 136 ? -17.300 0.591 -1.020 1.00 87.12 136 ASN A N 1
ATOM 1056 C CA . ASN A 1 136 ? -16.032 0.678 -1.737 1.00 87.12 136 ASN A CA 1
ATOM 1057 C C . ASN A 1 136 ? -15.828 2.019 -2.458 1.00 87.12 136 ASN A C 1
ATOM 1059 O O . ASN A 1 136 ? -14.686 2.464 -2.576 1.00 87.12 136 ASN A O 1
ATOM 1063 N N . ALA A 1 137 ? -16.899 2.652 -2.940 1.00 89.31 137 ALA A N 1
ATOM 1064 C CA . ALA A 1 137 ? -16.815 3.908 -3.677 1.00 89.31 137 ALA A CA 1
ATOM 1065 C C . ALA A 1 137 ? -16.470 5.072 -2.739 1.00 89.31 137 ALA A C 1
ATOM 1067 O O . ALA A 1 137 ? -15.615 5.896 -3.063 1.00 89.31 137 ALA A O 1
ATOM 1068 N N . ASP A 1 138 ? -17.058 5.090 -1.547 1.00 88.44 138 ASP A N 1
ATOM 1069 C CA . ASP A 1 138 ? -16.769 6.032 -0.473 1.00 88.44 138 ASP A CA 1
ATOM 1070 C C . ASP A 1 138 ? -15.329 5.866 0.035 1.00 88.44 138 ASP A C 1
ATOM 1072 O O . ASP A 1 138 ? -14.570 6.838 0.125 1.00 88.44 138 ASP A O 1
ATOM 1076 N N . ARG A 1 139 ? -14.885 4.615 0.229 1.00 88.12 139 ARG A N 1
ATOM 1077 C CA . ARG A 1 139 ? -13.481 4.296 0.543 1.00 88.12 139 ARG A CA 1
ATOM 1078 C C . ARG A 1 139 ? -12.525 4.800 -0.541 1.00 88.12 139 ARG A C 1
ATOM 1080 O O . ARG A 1 139 ? -11.467 5.353 -0.234 1.00 88.12 139 ARG A O 1
ATOM 1087 N N . GLN A 1 140 ? -12.881 4.617 -1.811 1.00 89.44 140 GLN A N 1
ATOM 1088 C CA . GLN A 1 140 ? -12.089 5.080 -2.949 1.00 89.44 140 GLN A CA 1
ATOM 1089 C C . GLN A 1 140 ? -12.026 6.608 -3.027 1.00 89.44 140 GLN A C 1
ATOM 1091 O O . GLN A 1 140 ? -10.940 7.159 -3.232 1.00 89.44 140 GLN A O 1
ATOM 1096 N N . ALA A 1 141 ? -13.146 7.297 -2.811 1.00 88.81 141 ALA A N 1
ATOM 1097 C CA . ALA A 1 141 ? -13.225 8.755 -2.812 1.00 88.81 141 ALA A CA 1
ATOM 1098 C C . ALA A 1 141 ? -12.321 9.389 -1.741 1.00 88.81 141 ALA A C 1
ATOM 1100 O O . ALA A 1 141 ? -11.686 10.414 -1.999 1.00 88.81 141 ALA A O 1
ATOM 1101 N N . HIS A 1 142 ? -12.194 8.738 -0.582 1.00 87.38 142 HIS A N 1
ATOM 1102 C CA . HIS A 1 142 ? -11.371 9.186 0.545 1.00 87.38 142 HIS A CA 1
ATOM 1103 C C . HIS A 1 142 ? -9.921 8.666 0.519 1.00 87.38 142 HIS A C 1
ATOM 1105 O O . HIS A 1 142 ? -9.150 8.873 1.465 1.00 87.38 142 HIS A O 1
ATOM 1111 N N . SER A 1 143 ? -9.500 8.004 -0.562 1.00 84.62 143 SER A N 1
ATOM 1112 C CA . SER A 1 143 ? -8.112 7.566 -0.704 1.00 84.62 143 SER A CA 1
ATOM 1113 C C . SER A 1 143 ? -7.162 8.743 -0.934 1.00 84.62 143 SER A C 1
ATOM 1115 O O . SER A 1 143 ? -7.449 9.671 -1.696 1.00 84.62 143 SER A O 1
ATOM 1117 N N . LEU A 1 144 ? -5.988 8.677 -0.297 1.00 84.56 144 LEU A N 1
ATOM 1118 C CA . LEU A 1 144 ? -4.910 9.653 -0.488 1.00 84.56 144 LEU A CA 1
ATOM 1119 C C . LEU A 1 144 ? -4.210 9.481 -1.844 1.00 84.56 144 LEU A C 1
ATOM 1121 O O . LEU A 1 144 ? -3.700 10.463 -2.385 1.00 84.56 144 LEU A O 1
ATOM 1125 N N . SER A 1 145 ? -4.223 8.266 -2.404 1.00 86.06 145 SER A N 1
ATOM 1126 C CA . SER A 1 145 ? -3.709 7.990 -3.748 1.00 86.06 145 SER A CA 1
ATOM 1127 C C . SER A 1 145 ? -4.673 8.549 -4.789 1.00 86.06 145 SER A C 1
ATOM 1129 O O . SER A 1 145 ? -5.854 8.191 -4.834 1.00 86.06 145 SER A O 1
ATOM 1131 N N . MET A 1 146 ? -4.172 9.438 -5.644 1.00 89.19 146 MET A N 1
ATOM 1132 C CA . MET A 1 146 ? -4.959 10.011 -6.729 1.00 89.19 146 MET A CA 1
ATOM 1133 C C . MET A 1 146 ? -5.274 8.970 -7.804 1.00 89.19 146 MET A C 1
ATOM 1135 O O . MET A 1 146 ? -6.386 8.967 -8.333 1.00 89.19 146 MET A O 1
ATOM 1139 N N . LEU A 1 147 ? -4.332 8.064 -8.088 1.00 90.12 147 LEU A N 1
ATOM 1140 C CA . LEU A 1 147 ? -4.532 6.980 -9.051 1.00 90.12 147 LEU A CA 1
ATOM 1141 C C . LEU A 1 147 ? -5.658 6.052 -8.604 1.00 90.12 147 LEU A C 1
ATOM 1143 O O . LEU A 1 147 ? -6.579 5.800 -9.384 1.00 90.12 147 LEU A O 1
ATOM 1147 N N . TYR A 1 148 ? -5.640 5.624 -7.340 1.00 89.94 148 TYR A N 1
ATOM 1148 C CA . TYR A 1 148 ? -6.705 4.789 -6.793 1.00 89.94 148 TYR A CA 1
ATOM 1149 C C . TYR A 1 148 ? -8.045 5.524 -6.794 1.00 89.94 148 TYR A C 1
ATOM 1151 O O . TYR A 1 148 ? -9.046 4.977 -7.243 1.00 89.94 148 TYR A O 1
ATOM 1159 N N . ARG A 1 149 ? -8.070 6.799 -6.389 1.00 90.31 149 ARG A N 1
ATOM 1160 C CA . ARG A 1 149 ? -9.304 7.595 -6.357 1.00 90.31 149 ARG A CA 1
ATOM 1161 C C . ARG A 1 149 ? -9.980 7.695 -7.726 1.00 90.31 149 ARG A C 1
ATOM 1163 O O . ARG A 1 149 ? -11.200 7.606 -7.803 1.00 90.31 149 ARG A O 1
ATOM 1170 N N . TRP A 1 150 ? -9.215 7.851 -8.804 1.00 90.25 150 TRP A N 1
ATOM 1171 C CA . TRP A 1 150 ? -9.774 7.992 -10.154 1.00 90.25 150 TRP A CA 1
ATOM 1172 C C . TRP A 1 150 ? -10.047 6.672 -10.867 1.00 90.25 150 TRP A C 1
ATOM 1174 O O . TRP A 1 150 ? -10.997 6.592 -11.638 1.00 90.25 150 TRP A O 1
ATOM 1184 N N . THR A 1 151 ? -9.215 5.656 -10.646 1.00 90.00 151 THR A N 1
ATOM 1185 C CA . THR A 1 151 ? -9.251 4.423 -11.450 1.00 90.00 151 THR A CA 1
ATOM 1186 C C . THR A 1 151 ? -9.774 3.210 -10.692 1.00 90.00 151 THR A C 1
ATOM 1188 O O . THR A 1 151 ? -10.135 2.223 -11.321 1.00 90.00 151 THR A O 1
ATOM 1191 N N . GLY A 1 152 ? -9.805 3.261 -9.358 1.00 87.19 152 GLY A N 1
ATOM 1192 C CA . GLY A 1 152 ? -10.090 2.112 -8.495 1.00 87.19 152 GLY A CA 1
ATOM 1193 C C . GLY A 1 152 ? -8.972 1.067 -8.468 1.00 87.19 152 GLY A C 1
ATOM 1194 O O . GLY A 1 152 ? -9.126 0.025 -7.842 1.00 87.19 152 GLY A O 1
ATOM 1195 N N . ILE A 1 153 ? -7.849 1.322 -9.147 1.00 88.12 153 ILE A N 1
ATOM 1196 C CA . ILE A 1 153 ? -6.709 0.409 -9.239 1.00 88.12 153 ILE A CA 1
ATOM 1197 C C . ILE A 1 153 ? -5.576 0.952 -8.372 1.00 88.12 153 ILE A C 1
ATOM 1199 O O . ILE A 1 153 ? -5.258 2.144 -8.415 1.00 88.12 153 ILE A O 1
ATOM 1203 N N . ASP A 1 154 ? -4.943 0.075 -7.593 1.00 87.19 154 ASP A N 1
ATOM 1204 C CA . ASP A 1 154 ? -3.807 0.456 -6.759 1.00 87.19 154 ASP A CA 1
ATOM 1205 C C . ASP A 1 154 ? -2.666 1.059 -7.583 1.00 87.19 154 ASP A C 1
ATOM 1207 O O . ASP A 1 154 ? -2.243 0.518 -8.609 1.00 87.19 154 ASP A O 1
ATOM 1211 N N . ALA A 1 155 ? -2.092 2.150 -7.071 1.00 89.75 155 ALA A N 1
ATOM 1212 C CA . ALA A 1 155 ? -0.973 2.854 -7.697 1.00 89.75 155 ALA A CA 1
ATOM 1213 C C . ALA A 1 155 ? 0.242 1.942 -7.982 1.00 89.75 155 ALA A C 1
ATOM 1215 O O . ALA A 1 155 ? 0.989 2.168 -8.935 1.00 89.75 155 ALA A O 1
ATOM 1216 N N . HIS A 1 156 ? 0.414 0.871 -7.200 1.00 89.25 156 HIS A N 1
ATOM 1217 C CA . HIS A 1 156 ? 1.477 -0.121 -7.373 1.00 89.25 156 HIS A CA 1
ATOM 1218 C C . HIS A 1 156 ? 1.393 -0.864 -8.714 1.00 89.25 156 HIS A C 1
ATOM 1220 O O . HIS A 1 156 ? 2.430 -1.154 -9.311 1.00 89.25 156 HIS A O 1
ATOM 1226 N N . TRP A 1 157 ? 0.185 -1.121 -9.230 1.00 92.50 157 TRP A N 1
ATOM 1227 C CA . TRP A 1 157 ? 0.007 -1.762 -10.537 1.00 92.50 157 TRP A CA 1
ATOM 1228 C C . TRP A 1 157 ? 0.424 -0.843 -11.684 1.00 92.50 157 TRP A C 1
ATOM 1230 O O . TRP A 1 157 ? 1.090 -1.291 -12.617 1.00 92.50 157 TRP A O 1
ATOM 1240 N N . PHE 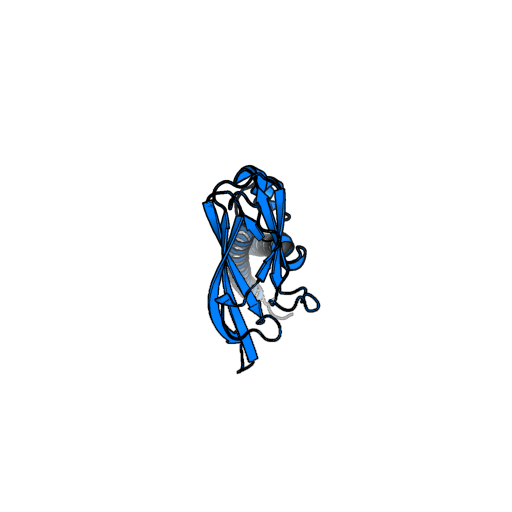A 1 158 ? 0.108 0.453 -11.587 1.00 93.12 158 PHE A N 1
ATOM 1241 C CA . PHE A 1 158 ? 0.598 1.452 -12.541 1.00 93.12 158 PHE A CA 1
ATOM 1242 C C . PHE A 1 158 ? 2.123 1.543 -12.512 1.00 93.12 158 PHE A C 1
ATOM 1244 O O . PHE A 1 158 ? 2.756 1.505 -13.565 1.00 93.12 158 PHE A O 1
ATOM 1251 N N . SER A 1 159 ? 2.710 1.585 -11.313 1.00 93.38 159 SER A N 1
ATOM 1252 C CA . SER A 1 159 ? 4.163 1.592 -11.128 1.00 93.38 159 SER A CA 1
ATOM 1253 C C . SER A 1 159 ? 4.822 0.379 -11.781 1.00 93.38 159 SER A C 1
ATOM 1255 O O . SER A 1 159 ? 5.736 0.535 -12.589 1.00 93.38 159 SER A O 1
ATOM 1257 N N . ALA A 1 160 ? 4.307 -0.827 -11.528 1.00 94.62 160 ALA A N 1
ATOM 1258 C CA . ALA A 1 160 ? 4.817 -2.050 -12.140 1.00 94.62 160 ALA A CA 1
ATOM 1259 C C . ALA A 1 160 ? 4.719 -2.016 -13.677 1.00 94.62 160 ALA A C 1
ATOM 1261 O O . ALA A 1 160 ? 5.694 -2.320 -14.368 1.00 94.62 160 ALA A O 1
ATOM 1262 N N . GLY A 1 161 ? 3.573 -1.599 -14.225 1.00 95.81 161 GLY A N 1
ATOM 1263 C CA . GLY A 1 161 ? 3.365 -1.504 -15.672 1.00 95.81 161 GLY A CA 1
ATOM 1264 C C . GLY A 1 161 ? 4.298 -0.495 -16.347 1.00 95.81 161 GLY A C 1
ATOM 1265 O O . GLY A 1 161 ? 4.912 -0.795 -17.379 1.00 95.81 161 GLY A O 1
ATOM 1266 N N . PHE A 1 162 ? 4.460 0.687 -15.750 1.00 96.50 162 PHE A N 1
ATOM 1267 C CA . PHE A 1 162 ? 5.377 1.709 -16.249 1.00 96.50 162 PHE A CA 1
ATOM 1268 C C . PHE A 1 162 ? 6.839 1.277 -16.130 1.00 96.50 162 PHE A C 1
ATOM 1270 O O . PHE A 1 162 ? 7.597 1.491 -17.076 1.00 96.50 162 PHE A O 1
ATOM 1277 N N . ALA A 1 163 ? 7.223 0.602 -15.044 1.00 96.50 163 ALA A N 1
ATOM 1278 C CA . ALA A 1 163 ? 8.582 0.107 -14.845 1.00 96.50 163 ALA A CA 1
ATOM 1279 C C . ALA A 1 163 ? 8.967 -0.924 -15.911 1.00 96.50 163 ALA A C 1
ATOM 1281 O O . ALA A 1 163 ? 10.020 -0.808 -16.538 1.00 96.50 163 ALA A O 1
ATOM 1282 N N . VAL A 1 164 ? 8.096 -1.909 -16.161 1.00 97.88 164 VAL A N 1
ATOM 1283 C CA . VAL A 1 164 ? 8.323 -2.942 -17.184 1.00 97.88 164 VAL A CA 1
ATOM 1284 C C . VAL A 1 164 ? 8.427 -2.309 -18.570 1.00 97.88 164 VAL A C 1
ATOM 1286 O O . VAL A 1 164 ? 9.357 -2.606 -19.319 1.00 97.88 164 VAL A O 1
ATOM 1289 N N . THR A 1 165 ? 7.524 -1.386 -18.900 1.00 96.81 165 THR A N 1
ATOM 1290 C CA . THR A 1 165 ? 7.544 -0.693 -20.198 1.00 96.81 165 THR A CA 1
ATOM 1291 C C . THR A 1 165 ? 8.808 0.156 -20.361 1.00 96.81 165 THR A C 1
ATOM 1293 O O . THR A 1 165 ? 9.466 0.102 -21.403 1.00 96.81 165 THR A O 1
ATOM 1296 N N . GLY A 1 166 ? 9.203 0.887 -19.315 1.00 96.50 166 GLY A N 1
ATOM 1297 C CA . GLY A 1 166 ? 10.441 1.664 -19.273 1.00 96.50 166 GLY A CA 1
ATOM 1298 C C . GLY A 1 166 ? 11.684 0.796 -19.467 1.00 96.50 166 GLY A C 1
ATOM 1299 O O . GLY A 1 166 ? 12.562 1.158 -20.249 1.00 96.50 166 GLY A O 1
ATOM 1300 N N . LEU A 1 167 ? 11.733 -0.387 -18.845 1.00 97.62 167 LEU A N 1
ATOM 1301 C CA . LEU A 1 167 ? 12.823 -1.353 -19.013 1.00 97.62 167 LEU A CA 1
ATOM 1302 C C . LEU A 1 167 ? 12.924 -1.876 -20.448 1.00 97.62 167 LEU A C 1
ATOM 1304 O O . LEU A 1 167 ? 14.023 -1.926 -21.000 1.00 97.62 167 LEU A O 1
ATOM 1308 N N . VAL A 1 168 ? 11.799 -2.222 -21.078 1.00 97.44 168 VAL A N 1
ATOM 1309 C CA . VAL A 1 168 ? 11.779 -2.681 -22.478 1.00 97.44 168 VAL A CA 1
ATOM 1310 C C . VAL A 1 168 ? 12.300 -1.587 -23.415 1.00 97.44 168 VAL A C 1
ATOM 1312 O O . VAL A 1 168 ? 13.134 -1.854 -24.283 1.00 97.44 168 VAL A O 1
ATOM 1315 N N . LEU A 1 169 ? 11.871 -0.339 -23.218 1.00 96.19 169 LEU A N 1
ATOM 1316 C CA . LEU A 1 169 ? 12.329 0.802 -24.016 1.00 96.19 169 LEU A CA 1
ATOM 1317 C C . LEU A 1 169 ? 13.802 1.144 -23.761 1.00 96.19 169 LEU A C 1
ATOM 1319 O O . LEU A 1 169 ? 14.528 1.485 -24.698 1.00 96.19 169 LEU A O 1
ATOM 1323 N N . ALA A 1 170 ? 14.276 1.016 -22.522 1.00 95.12 170 ALA A N 1
ATOM 1324 C CA . ALA A 1 170 ? 15.684 1.190 -22.181 1.00 95.12 170 ALA A CA 1
ATOM 1325 C C . ALA A 1 170 ? 16.553 0.107 -22.836 1.00 95.12 170 ALA A C 1
ATOM 1327 O O . ALA A 1 170 ? 17.589 0.422 -23.423 1.00 95.12 170 ALA A O 1
ATOM 1328 N N . ALA A 1 171 ? 16.103 -1.151 -22.826 1.00 96.50 171 ALA A N 1
ATOM 1329 C CA . ALA A 1 171 ? 16.771 -2.246 -23.521 1.00 96.50 171 ALA A CA 1
ATOM 1330 C C . ALA A 1 171 ? 16.822 -2.002 -25.038 1.00 96.50 171 ALA A C 1
ATOM 1332 O O . ALA A 1 171 ? 17.882 -2.140 -25.648 1.00 96.50 171 ALA A O 1
ATOM 1333 N N . ALA A 1 172 ? 15.717 -1.558 -25.646 1.00 94.44 172 ALA A N 1
ATOM 1334 C CA . ALA A 1 172 ? 15.690 -1.175 -27.057 1.00 94.44 172 ALA A CA 1
ATOM 1335 C C . ALA A 1 172 ? 16.672 -0.029 -27.356 1.00 94.44 172 ALA A C 1
ATOM 1337 O O . ALA A 1 172 ? 17.434 -0.106 -28.319 1.00 94.44 172 ALA A O 1
ATOM 1338 N N . THR A 1 173 ? 16.720 0.992 -26.495 1.00 94.56 173 THR A N 1
ATOM 1339 C CA . THR A 1 173 ? 17.669 2.113 -26.598 1.00 94.56 173 THR A CA 1
ATOM 1340 C C . THR A 1 173 ? 19.116 1.633 -26.541 1.00 94.56 173 THR A C 1
ATOM 1342 O O . THR A 1 173 ? 19.941 2.072 -27.339 1.00 94.56 173 THR A O 1
ATOM 1345 N N . TYR A 1 174 ? 19.428 0.704 -25.638 1.00 94.00 174 TYR A N 1
ATOM 1346 C CA . TYR A 1 174 ? 20.758 0.112 -25.515 1.00 94.00 174 TYR A CA 1
ATOM 1347 C C . TYR A 1 174 ? 21.153 -0.686 -26.767 1.00 94.00 174 TYR A C 1
ATOM 1349 O O . TYR A 1 174 ? 22.252 -0.508 -27.298 1.00 94.00 174 TYR A O 1
ATOM 1357 N N . LEU A 1 175 ? 20.252 -1.527 -27.286 1.00 94.31 175 LEU A N 1
ATOM 1358 C CA . LEU A 1 175 ? 20.494 -2.312 -28.501 1.00 94.31 175 LEU A CA 1
ATOM 1359 C C . LEU A 1 175 ? 20.680 -1.413 -29.731 1.00 94.31 175 LEU A C 1
ATOM 1361 O O . LEU A 1 175 ? 21.626 -1.609 -30.496 1.00 94.31 175 LEU A O 1
ATOM 1365 N N . LEU A 1 176 ? 19.830 -0.395 -29.893 1.00 92.12 176 LEU A N 1
ATOM 1366 C CA . LEU A 1 176 ? 19.958 0.598 -30.961 1.00 92.12 176 LEU A CA 1
ATOM 1367 C C . LEU A 1 176 ? 21.256 1.401 -30.817 1.00 92.12 176 LEU A C 1
ATOM 1369 O O . LEU A 1 176 ? 21.962 1.596 -31.806 1.00 92.12 176 LEU A O 1
ATOM 1373 N N . GLY A 1 177 ? 21.635 1.764 -29.591 1.00 90.81 177 GLY A N 1
ATOM 1374 C CA . GLY A 1 177 ? 22.921 2.391 -29.292 1.00 90.81 177 GLY A CA 1
ATOM 1375 C C . GLY A 1 177 ? 24.104 1.534 -29.725 1.00 90.81 177 GLY A C 1
ATOM 1376 O O . GLY A 1 177 ? 24.977 2.027 -30.430 1.00 90.81 177 GLY A O 1
ATOM 1377 N N . ARG A 1 178 ? 24.089 0.226 -29.435 1.00 90.19 178 ARG A N 1
ATOM 1378 C CA . ARG A 1 178 ? 25.109 -0.709 -29.942 1.00 90.19 178 ARG A CA 1
ATOM 1379 C C . ARG A 1 178 ? 25.188 -0.715 -31.465 1.00 90.19 178 ARG A C 1
ATOM 1381 O O . ARG A 1 178 ? 26.289 -0.748 -32.014 1.00 90.19 178 ARG A O 1
ATOM 1388 N N . THR A 1 179 ? 24.047 -0.701 -32.155 1.00 88.25 179 THR A N 1
ATOM 1389 C CA . THR A 1 179 ? 24.045 -0.658 -33.625 1.00 88.25 179 THR A CA 1
ATOM 1390 C C . THR A 1 179 ? 24.594 0.661 -34.159 1.00 88.25 179 THR A C 1
ATOM 1392 O O . THR A 1 179 ? 25.359 0.647 -35.121 1.00 88.25 179 THR A O 1
ATOM 1395 N N . TRP A 1 180 ? 24.275 1.780 -33.509 1.00 86.69 180 TRP A N 1
ATOM 1396 C CA . TRP A 1 180 ? 24.786 3.097 -33.869 1.00 86.69 180 TRP A CA 1
ATOM 1397 C C . TRP A 1 180 ? 26.297 3.210 -33.641 1.00 86.69 180 TRP A C 1
ATOM 1399 O O . TRP A 1 180 ? 27.019 3.631 -34.540 1.00 86.69 180 TRP A O 1
ATOM 1409 N N . SER A 1 181 ? 26.802 2.730 -32.502 1.00 86.31 181 SER A N 1
ATOM 1410 C CA . SER A 1 181 ? 28.242 2.657 -32.225 1.00 86.31 181 SER A CA 1
ATOM 1411 C C . SER A 1 181 ? 28.985 1.802 -33.255 1.00 86.31 181 SER A C 1
ATOM 1413 O O . SER A 1 181 ? 30.063 2.179 -33.705 1.00 86.31 181 SER A O 1
ATOM 1415 N N . ALA A 1 182 ? 28.401 0.681 -33.694 1.00 86.50 182 ALA A N 1
ATOM 1416 C CA . ALA A 1 182 ? 28.992 -0.147 -34.745 1.00 86.50 182 ALA A CA 1
ATOM 1417 C C . ALA A 1 182 ? 29.026 0.562 -36.114 1.00 86.50 182 ALA A C 1
ATOM 1419 O O . ALA A 1 182 ? 29.970 0.369 -36.878 1.00 86.50 182 ALA A O 1
ATOM 1420 N N . VAL A 1 183 ? 28.018 1.384 -36.430 1.00 85.38 183 VAL A N 1
ATOM 1421 C CA . VAL A 1 183 ? 28.015 2.239 -37.631 1.00 85.38 183 VAL A CA 1
ATOM 1422 C C . VAL A 1 183 ? 29.105 3.306 -37.531 1.00 85.38 183 VAL A C 1
ATOM 1424 O O . VAL A 1 183 ? 29.895 3.442 -38.460 1.00 85.38 183 VAL A O 1
ATOM 1427 N N . LEU A 1 184 ? 29.204 4.007 -36.399 1.00 84.56 184 LEU A N 1
ATOM 1428 C CA . LEU A 1 184 ? 30.240 5.016 -36.153 1.00 84.56 184 LEU A CA 1
ATOM 1429 C C . LEU A 1 184 ? 31.654 4.435 -36.282 1.00 84.56 184 LEU A C 1
ATOM 1431 O O . LEU A 1 184 ? 32.498 5.028 -36.950 1.00 84.56 184 LEU A O 1
ATOM 1435 N N . ALA A 1 185 ? 31.894 3.247 -35.722 1.00 86.25 185 ALA A N 1
ATOM 1436 C CA . ALA A 1 185 ? 33.178 2.557 -35.821 1.00 86.25 185 ALA A CA 1
ATOM 1437 C C . ALA A 1 185 ? 33.565 2.224 -37.273 1.00 86.25 185 ALA A C 1
ATOM 1439 O O . ALA A 1 185 ? 34.723 2.382 -37.651 1.00 86.25 185 ALA A O 1
ATOM 1440 N N . ARG A 1 186 ? 32.602 1.823 -38.118 1.00 85.25 186 ARG A N 1
ATOM 1441 C CA . ARG A 1 186 ? 32.851 1.563 -39.552 1.00 85.25 186 ARG A CA 1
ATOM 1442 C C . ARG A 1 186 ? 33.257 2.813 -40.327 1.00 85.25 186 ARG A C 1
ATOM 1444 O O . ARG A 1 186 ? 33.983 2.693 -41.306 1.00 85.25 186 ARG A O 1
ATOM 1451 N N . HIS A 1 187 ? 32.794 3.982 -39.897 1.00 83.44 187 HIS A N 1
ATOM 1452 C CA . HIS A 1 187 ? 33.134 5.269 -40.507 1.00 83.44 187 HIS A CA 1
ATOM 1453 C C . HIS A 1 187 ? 34.381 5.918 -39.881 1.00 83.44 187 HIS A C 1
ATOM 1455 O O . HIS A 1 187 ? 34.696 7.058 -40.203 1.00 83.44 187 HIS A O 1
ATOM 1461 N N . GLY A 1 188 ? 35.097 5.217 -38.990 1.00 81.75 188 GLY A N 1
ATOM 1462 C CA . GLY A 1 188 ? 36.273 5.756 -38.296 1.00 81.75 188 GLY A CA 1
ATOM 1463 C C . GLY A 1 188 ? 35.943 6.820 -37.243 1.00 81.75 188 GLY A C 1
ATOM 1464 O O . GLY A 1 188 ? 36.840 7.490 -36.749 1.00 81.75 188 GLY A O 1
ATOM 1465 N N . CYS A 1 189 ? 34.667 6.973 -36.880 1.00 79.19 189 CYS A N 1
ATOM 1466 C CA . CYS A 1 189 ? 34.175 7.941 -35.894 1.00 79.19 189 CYS A CA 1
ATOM 1467 C C . CYS A 1 189 ? 33.856 7.286 -34.535 1.00 79.19 189 CYS A C 1
ATOM 1469 O O . CYS A 1 189 ? 33.023 7.794 -33.788 1.00 79.19 189 CYS A O 1
ATOM 1471 N N . GLY A 1 190 ? 34.422 6.106 -34.256 1.00 63.69 190 GLY A N 1
ATOM 1472 C CA . GLY A 1 190 ? 34.102 5.298 -33.072 1.00 63.69 190 GLY A CA 1
ATOM 1473 C C . GLY A 1 190 ? 34.897 5.642 -31.809 1.00 63.69 190 GLY A C 1
ATOM 1474 O O . GLY A 1 190 ? 34.487 5.230 -30.729 1.00 63.69 190 GLY A O 1
ATOM 1475 N N . GLU A 1 191 ? 36.000 6.381 -31.936 1.00 55.47 191 GLU A N 1
ATOM 1476 C CA . GLU A 1 191 ? 36.846 6.814 -30.820 1.00 55.47 191 GLU A CA 1
ATOM 1477 C C . GLU A 1 191 ? 36.674 8.322 -30.602 1.00 55.47 191 GLU A C 1
ATOM 1479 O O . GLU A 1 191 ? 37.262 9.132 -31.320 1.00 55.47 191 GLU A O 1
ATOM 1484 N N . VAL A 1 192 ? 35.837 8.688 -29.626 1.00 50.69 192 VAL A N 1
ATOM 1485 C CA . VAL A 1 192 ? 35.876 9.976 -28.914 1.00 50.69 192 VAL A CA 1
ATOM 1486 C C . VAL A 1 192 ? 35.599 9.705 -27.444 1.00 50.69 192 VAL A C 1
ATOM 1488 O O . VAL A 1 192 ? 34.612 8.981 -27.172 1.00 50.69 192 VAL A O 1
#

Secondary structure (DSSP, 8-state):
-HHHHHHHHHHHHHHHHHHHHHHHHHHHHHHHHHHHHSS-SEEEE-TT-EEEEEEEPPTT--SGGG-EEES--TT-SEEEEEEEEEEPTTT-SEEEEEEEEESSPPSEEEEEEEE-TT-PPPPGGGEEEEEEPSSHHHHHHT-S-HHHHHHSS-HHHHHHHHHHHHHHHHHHHHHHHHHHHHHHHHTT----